Protein AF-A0A497A0A2-F1 (afdb_monomer_lite)

pLDDT: mean 90.69, std 9.03, range [51.16, 98.25]

Secondary structure (DSSP, 8-state):
---HHHHHHTT-HHHHHHHHHGGGG--HHHHHHHHHHHHHHHHHHHTTSHHHHHHTTT---SSHHHHHHHSPP--HHHHHHHHTTT-GGGSSS--SEEEE--S-GGGGTSS--EEEE-HHHHHHHHHHHHHHHHHHH-SSTT-----TT-EEE--SPPTTBHHHHHHHHHHHHS--EEES-HHHHHHS-HHHHHHHHHHHHHHH---EEEEEHHHHHHHHHHHHHHGGG----GGGGSHHHHHHHHHHHHHHHHTTS---HHHH---SEEEEESTTHHHHHHHHHHHHSSPEEEEEEETTTEEEEE--TT--S-EE-TTS--------

Radius of gyration: 21.81 Å; chains: 1; bounding box: 56×45×62 Å

Structure (mmCIF, N/CA/C/O b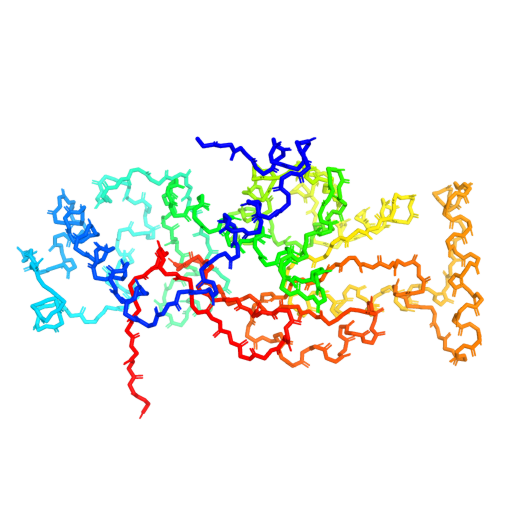ackbone):
data_AF-A0A497A0A2-F1
#
_entry.id   AF-A0A497A0A2-F1
#
loop_
_atom_site.group_PDB
_atom_site.id
_atom_site.type_symbol
_atom_site.label_atom_id
_atom_site.label_alt_id
_atom_site.label_comp_id
_atom_site.label_asym_id
_atom_site.label_entity_id
_atom_site.label_seq_id
_atom_site.pdbx_PDB_ins_code
_atom_site.Cartn_x
_atom_site.Cartn_y
_atom_site.Cartn_z
_atom_site.occupancy
_atom_site.B_iso_or_equiv
_atom_site.auth_seq_id
_atom_site.auth_comp_id
_atom_site.auth_asym_id
_atom_site.auth_atom_id
_atom_site.pdbx_PDB_model_num
ATOM 1 N N . MET A 1 1 ? -13.562 -18.467 1.531 1.00 69.56 1 MET A N 1
ATOM 2 C CA . MET A 1 1 ? -13.697 -17.720 0.255 1.00 69.56 1 MET A CA 1
ATOM 3 C C . MET A 1 1 ? -12.535 -18.097 -0.641 1.00 69.56 1 MET A C 1
ATOM 5 O O . MET A 1 1 ? -11.446 -18.255 -0.105 1.00 69.56 1 MET A O 1
ATOM 9 N N . ALA A 1 2 ? -12.750 -18.211 -1.953 1.00 86.62 2 ALA A N 1
ATOM 10 C CA . ALA A 1 2 ? -11.680 -18.539 -2.896 1.00 86.62 2 ALA A CA 1
ATOM 11 C C . ALA A 1 2 ? -10.547 -17.492 -2.865 1.00 86.62 2 ALA A C 1
ATOM 13 O O . ALA A 1 2 ? -10.805 -16.286 -2.733 1.00 86.62 2 ALA A O 1
ATOM 14 N N . THR A 1 3 ? -9.297 -17.937 -2.967 1.00 92.50 3 THR A N 1
ATOM 15 C CA . THR A 1 3 ? -8.097 -17.088 -3.052 1.00 92.50 3 THR A CA 1
ATOM 16 C C . THR A 1 3 ? -8.002 -16.400 -4.418 1.00 92.50 3 THR A C 1
ATOM 18 O O . THR A 1 3 ? -8.693 -16.774 -5.367 1.00 92.50 3 THR A O 1
ATOM 21 N N . ALA A 1 4 ? -7.155 -15.370 -4.543 1.00 93.06 4 ALA A N 1
ATOM 22 C CA . ALA A 1 4 ? -6.926 -14.719 -5.838 1.00 93.06 4 ALA A CA 1
ATOM 23 C C . ALA A 1 4 ? -6.427 -15.710 -6.904 1.00 93.06 4 ALA A C 1
ATOM 25 O O . ALA A 1 4 ? -6.873 -15.672 -8.048 1.00 93.06 4 ALA A O 1
ATOM 26 N N . VAL A 1 5 ? -5.540 -16.623 -6.502 1.00 94.62 5 VAL A N 1
ATOM 27 C CA . VAL A 1 5 ? -4.948 -17.644 -7.373 1.00 94.62 5 VAL A CA 1
ATOM 28 C C . VAL A 1 5 ? -5.984 -18.661 -7.831 1.00 94.62 5 VAL A C 1
ATOM 30 O O . VAL A 1 5 ? -6.024 -18.999 -9.008 1.00 94.62 5 VAL A O 1
ATOM 33 N N . GLU A 1 6 ? -6.853 -19.128 -6.935 1.00 96.06 6 GLU A N 1
ATOM 34 C CA . GLU A 1 6 ? -7.925 -20.065 -7.295 1.00 96.06 6 GLU A CA 1
ATOM 35 C C . GLU A 1 6 ? -8.877 -19.460 -8.327 1.00 96.06 6 GLU A C 1
ATOM 37 O O . GLU A 1 6 ? -9.171 -20.098 -9.337 1.00 96.06 6 GLU A O 1
ATOM 42 N N . LEU A 1 7 ? -9.306 -18.210 -8.113 1.00 96.38 7 LEU A N 1
ATOM 43 C CA . LEU A 1 7 ? -10.147 -17.490 -9.071 1.00 96.38 7 LEU A CA 1
ATOM 44 C C . LEU A 1 7 ? -9.440 -17.331 -10.423 1.00 96.38 7 LEU A C 1
ATOM 46 O O . LEU A 1 7 ? -10.053 -17.549 -11.467 1.00 96.38 7 LEU A O 1
ATOM 50 N N . LEU A 1 8 ? -8.146 -16.997 -10.406 1.00 95.12 8 LEU A N 1
ATOM 51 C CA . LEU A 1 8 ? -7.345 -16.830 -11.615 1.00 95.12 8 LEU A CA 1
ATOM 52 C C . LEU A 1 8 ? -7.195 -18.145 -12.399 1.00 95.12 8 LEU A C 1
ATOM 54 O O . LEU A 1 8 ? -7.455 -18.159 -13.601 1.00 95.12 8 LEU A O 1
ATOM 58 N N . ARG A 1 9 ? -6.843 -19.253 -11.731 1.00 96.19 9 ARG A N 1
ATOM 59 C CA . ARG A 1 9 ? -6.702 -20.591 -12.342 1.00 96.19 9 ARG A CA 1
ATOM 60 C C . ARG A 1 9 ? -8.007 -21.110 -12.937 1.00 96.19 9 ARG A C 1
ATOM 62 O O . ARG A 1 9 ? -7.985 -21.805 -13.944 1.00 96.19 9 ARG A O 1
ATOM 69 N N . GLN A 1 10 ? -9.138 -20.755 -12.330 1.00 96.88 10 GLN A N 1
ATOM 70 C CA . GLN A 1 10 ? -10.476 -21.099 -12.818 1.00 96.88 10 GLN A CA 1
ATOM 71 C C . GLN A 1 10 ? -10.971 -20.159 -13.934 1.00 96.88 10 GLN A C 1
ATOM 73 O O . GLN A 1 10 ? -12.098 -20.307 -14.395 1.00 96.88 10 GLN A O 1
ATOM 78 N N . GLY A 1 11 ? -10.176 -19.164 -14.347 1.00 95.25 11 GLY A N 1
ATOM 79 C CA . GLY A 1 11 ? -10.570 -18.182 -15.362 1.00 95.25 11 GLY A CA 1
ATOM 80 C C . GLY A 1 11 ? -11.623 -17.168 -14.892 1.00 95.25 11 GLY A C 1
ATOM 81 O O . GLY A 1 11 ? -12.130 -16.392 -15.699 1.00 95.25 11 GLY A O 1
ATOM 82 N N . ARG A 1 12 ? -11.938 -17.119 -13.592 1.00 97.06 12 ARG A N 1
ATOM 83 C CA . ARG A 1 12 ? -12.999 -16.290 -12.989 1.00 97.06 12 ARG A CA 1
ATOM 84 C C . ARG A 1 12 ? -12.518 -14.856 -12.739 1.00 97.06 12 ARG A C 1
ATOM 86 O O . ARG A 1 12 ? -12.536 -14.360 -11.611 1.00 97.06 12 ARG A O 1
ATOM 93 N N . ARG A 1 13 ? -12.053 -14.183 -13.799 1.00 96.44 13 ARG A N 1
ATOM 94 C CA . ARG A 1 13 ? -11.477 -12.825 -13.721 1.00 96.44 13 ARG A CA 1
ATOM 95 C C . ARG A 1 13 ? -12.490 -11.773 -13.255 1.00 96.44 13 ARG A C 1
ATOM 97 O O . ARG A 1 13 ? -12.103 -10.890 -12.497 1.00 96.44 13 ARG A O 1
ATOM 104 N N . ASP A 1 14 ? -13.767 -11.910 -13.603 1.00 96.88 14 ASP A N 1
ATOM 105 C CA . ASP A 1 14 ? -14.818 -10.983 -13.152 1.00 96.88 14 ASP A CA 1
ATOM 106 C C . ASP A 1 14 ? -15.043 -11.048 -11.637 1.00 96.88 14 ASP A C 1
ATOM 108 O O . ASP A 1 14 ? -15.221 -10.028 -10.970 1.00 96.88 14 ASP A O 1
ATOM 112 N N . GLU A 1 15 ? -14.979 -12.246 -11.056 1.00 97.31 15 GLU A N 1
ATOM 113 C CA . GLU A 1 15 ? -15.073 -12.412 -9.606 1.00 97.31 15 GLU A CA 1
ATOM 114 C C . GLU A 1 15 ? -13.823 -11.909 -8.895 1.00 97.31 15 GLU A C 1
ATOM 116 O O . GLU A 1 15 ? -13.922 -11.310 -7.822 1.00 97.31 15 GLU A O 1
ATOM 121 N N . LEU A 1 16 ? -12.653 -12.105 -9.507 1.00 96.88 16 LEU A N 1
ATOM 122 C CA . LEU A 1 16 ? -11.404 -11.538 -9.016 1.00 96.88 16 LEU A CA 1
ATOM 123 C C . LEU A 1 16 ? -11.475 -10.003 -9.012 1.00 96.88 16 LEU A C 1
ATOM 125 O O . LEU A 1 16 ? -11.176 -9.379 -7.994 1.00 96.88 16 LEU A O 1
ATOM 129 N N . TRP A 1 17 ? -11.964 -9.399 -10.097 1.00 97.69 17 TRP A N 1
ATOM 130 C CA . TRP A 1 17 ? -12.232 -7.966 -10.166 1.00 97.69 17 TRP A CA 1
ATOM 131 C C . TRP A 1 17 ? -13.202 -7.527 -9.069 1.00 97.69 17 TRP A C 1
ATOM 133 O O . TRP A 1 17 ? -12.887 -6.629 -8.293 1.00 97.69 17 TRP A O 1
ATOM 143 N N . LYS A 1 18 ? -14.366 -8.174 -8.948 1.00 97.19 18 LYS A N 1
ATOM 144 C CA . LYS A 1 18 ? -15.380 -7.810 -7.949 1.00 97.19 18 LYS A CA 1
ATOM 145 C C . LYS A 1 18 ? -14.835 -7.902 -6.522 1.00 97.19 18 LYS A C 1
ATOM 147 O O . LYS A 1 18 ? -15.121 -7.033 -5.703 1.00 97.19 18 LYS A O 1
ATOM 152 N N . LYS A 1 19 ? -14.016 -8.915 -6.228 1.00 95.81 19 LYS A N 1
ATOM 153 C CA . LYS A 1 19 ? -13.418 -9.133 -4.905 1.00 95.81 19 LYS A CA 1
ATOM 154 C C . LYS A 1 19 ? -12.444 -8.025 -4.494 1.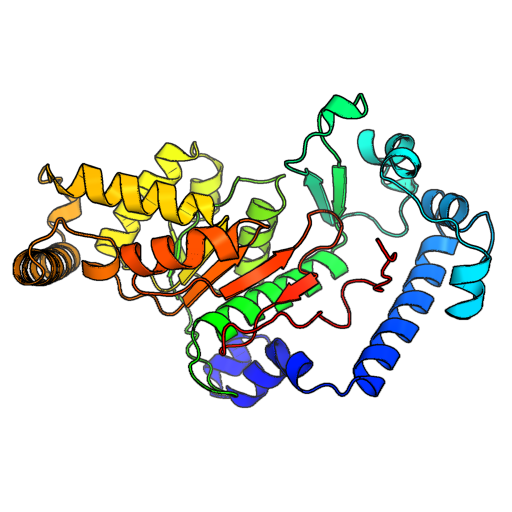00 95.81 19 LYS A C 1
ATOM 156 O O . LYS A 1 19 ? -12.443 -7.642 -3.326 1.00 95.81 19 LYS A O 1
ATOM 161 N N . TYR A 1 20 ? -11.604 -7.549 -5.414 1.00 97.06 20 TYR A N 1
ATOM 162 C CA . TYR A 1 20 ? -10.529 -6.598 -5.098 1.00 97.06 20 TYR A CA 1
ATOM 163 C C . TYR A 1 20 ? -10.868 -5.148 -5.476 1.00 97.06 20 TYR A C 1
ATOM 165 O O . TYR A 1 20 ? -10.492 -4.227 -4.759 1.00 97.06 20 TYR A O 1
ATOM 173 N N . CYS A 1 21 ? -11.612 -4.933 -6.558 1.00 97.94 21 CYS A N 1
ATOM 174 C CA . CYS A 1 21 ? -11.923 -3.619 -7.129 1.00 97.94 21 CYS A CA 1
ATOM 175 C C . CYS A 1 21 ? -13.415 -3.251 -7.050 1.00 97.94 21 CYS A C 1
ATOM 177 O O . CYS A 1 21 ? -13.781 -2.141 -7.426 1.00 97.94 21 CYS A O 1
ATOM 179 N N . GLY A 1 22 ? -14.283 -4.138 -6.547 1.00 97.06 22 GLY A N 1
ATOM 180 C CA . GLY A 1 22 ? -15.731 -3.895 -6.472 1.00 97.06 22 GLY A CA 1
ATOM 181 C C . GLY A 1 22 ? -16.142 -2.745 -5.547 1.00 97.06 22 GLY A C 1
ATOM 182 O O . GLY A 1 22 ? -17.242 -2.225 -5.687 1.00 97.06 22 GLY A O 1
ATOM 183 N N . PHE A 1 23 ? -15.261 -2.294 -4.648 1.00 96.75 23 PHE A N 1
ATOM 184 C CA . PHE A 1 23 ? -15.517 -1.109 -3.819 1.00 96.75 23 PHE A CA 1
ATOM 185 C C . PHE A 1 23 ? -15.686 0.175 -4.653 1.00 96.75 23 PHE A C 1
ATOM 187 O O . PHE A 1 23 ? -16.317 1.116 -4.185 1.00 96.75 23 PHE A O 1
ATOM 194 N N . LEU A 1 24 ? -15.156 0.207 -5.883 1.00 96.88 24 LEU A N 1
ATOM 195 C CA . LEU A 1 24 ? -15.325 1.327 -6.817 1.00 96.88 24 LEU A CA 1
ATOM 196 C C . LEU A 1 24 ? -16.769 1.481 -7.314 1.00 96.88 24 LEU A C 1
ATOM 198 O O . LEU A 1 24 ? -17.109 2.529 -7.853 1.00 96.88 24 LEU A O 1
ATOM 202 N N . ASP A 1 25 ? -17.594 0.445 -7.151 1.00 96.50 25 ASP A N 1
ATOM 203 C CA . ASP A 1 25 ? -18.983 0.417 -7.611 1.00 96.50 25 ASP A CA 1
ATOM 204 C C . ASP A 1 25 ? -19.988 0.746 -6.500 1.00 96.50 25 ASP A C 1
ATOM 206 O O . ASP A 1 25 ? -21.190 0.759 -6.755 1.00 96.50 25 ASP A O 1
ATOM 210 N N . LEU A 1 26 ? -19.512 1.004 -5.278 1.00 97.62 26 LEU A N 1
ATOM 211 C CA . LEU A 1 26 ? -20.373 1.356 -4.154 1.00 97.62 26 LEU A CA 1
ATOM 212 C C . LEU A 1 26 ? -20.995 2.734 -4.365 1.00 97.62 26 LEU A C 1
ATOM 214 O O . LEU A 1 26 ? -20.303 3.707 -4.675 1.00 97.62 26 LEU A O 1
ATOM 218 N N . SER A 1 27 ? -22.296 2.836 -4.103 1.00 97.62 27 SER A N 1
ATOM 219 C CA . SER A 1 27 ? -22.922 4.139 -3.907 1.00 97.62 27 SER A CA 1
ATOM 220 C C . SER A 1 27 ? -22.411 4.791 -2.617 1.00 97.62 27 SER A C 1
ATOM 222 O O . SER A 1 27 ? -21.889 4.126 -1.714 1.00 97.62 27 SER A O 1
ATOM 224 N N . LEU A 1 28 ? -22.601 6.106 -2.489 1.00 96.62 28 LEU A N 1
ATOM 225 C CA . LEU A 1 28 ? -22.271 6.815 -1.252 1.00 96.62 28 LEU A CA 1
ATOM 226 C C . LEU A 1 28 ? -23.026 6.231 -0.046 1.00 96.62 28 LEU A C 1
ATOM 228 O O . LEU A 1 28 ? -22.452 6.091 1.030 1.00 96.62 28 LEU A O 1
ATOM 232 N N . GLU A 1 29 ? -24.292 5.851 -0.219 1.00 98.12 29 GLU A N 1
ATOM 233 C CA . GLU A 1 29 ? -25.095 5.249 0.847 1.00 98.12 29 GLU A CA 1
ATOM 234 C C . GLU A 1 29 ? -24.519 3.899 1.296 1.00 98.12 29 GLU A C 1
ATOM 236 O O . GLU A 1 29 ? -24.352 3.652 2.493 1.00 98.12 29 GLU A O 1
ATOM 241 N N . GLU A 1 30 ? -24.144 3.039 0.344 1.00 98.25 30 GLU A N 1
ATOM 242 C CA . GLU A 1 30 ? -23.528 1.747 0.645 1.00 98.25 30 GLU A CA 1
ATOM 243 C C . GLU A 1 30 ? -22.176 1.916 1.340 1.00 98.25 30 GLU A C 1
ATOM 245 O O . GLU A 1 30 ? -21.899 1.216 2.318 1.00 98.25 30 GLU A O 1
ATOM 250 N N . PHE A 1 31 ? -21.366 2.872 0.879 1.00 97.81 31 PHE A N 1
ATOM 251 C CA . PHE A 1 31 ? -20.098 3.236 1.502 1.00 97.81 31 PHE A CA 1
ATOM 252 C C . PHE A 1 31 ? -20.305 3.688 2.953 1.00 97.81 31 PHE A C 1
ATOM 254 O O . PHE A 1 31 ? -19.680 3.154 3.873 1.00 97.81 31 PHE A O 1
ATOM 261 N N . MET A 1 32 ? -21.237 4.618 3.183 1.00 97.31 32 MET A N 1
ATOM 262 C CA . MET A 1 32 ? -21.529 5.138 4.519 1.00 97.31 32 MET A CA 1
ATOM 263 C C . MET A 1 32 ? -22.103 4.068 5.446 1.00 97.31 32 MET A C 1
ATOM 265 O O . MET A 1 32 ? -21.796 4.063 6.637 1.00 97.31 32 MET A O 1
ATOM 269 N N . ARG A 1 33 ? -22.878 3.111 4.927 1.00 98.12 33 ARG A N 1
ATOM 270 C CA . ARG A 1 33 ? -23.340 1.959 5.712 1.00 98.12 33 ARG A CA 1
ATOM 271 C C . ARG A 1 33 ? -22.171 1.105 6.213 1.00 98.12 33 ARG A C 1
ATOM 273 O O . ARG A 1 33 ? -22.192 0.672 7.364 1.00 98.12 33 ARG A O 1
ATOM 280 N N . ILE A 1 34 ? -21.148 0.881 5.382 1.00 97.88 34 ILE A N 1
ATOM 281 C CA . ILE A 1 34 ? -19.942 0.142 5.790 1.00 97.88 34 ILE A CA 1
ATOM 282 C C . ILE A 1 34 ? -19.169 0.931 6.855 1.00 97.88 34 ILE A C 1
ATOM 284 O O . ILE A 1 34 ? -18.805 0.350 7.875 1.00 97.88 34 ILE A O 1
ATOM 288 N N . GLN A 1 35 ? -18.986 2.239 6.658 1.00 97.25 35 GLN A N 1
ATOM 289 C CA . GLN A 1 35 ? -18.303 3.126 7.608 1.00 97.25 35 GLN A CA 1
ATOM 290 C C . GLN A 1 35 ? -18.973 3.144 8.986 1.00 97.25 35 GLN A C 1
ATOM 292 O O . GLN A 1 35 ? -18.305 2.942 9.998 1.00 97.25 35 GLN A O 1
ATOM 297 N N . LYS A 1 36 ? -20.300 3.326 9.032 1.00 97.81 36 LYS A N 1
ATOM 298 C CA . LYS A 1 36 ? -21.074 3.345 10.284 1.00 97.81 36 LYS A CA 1
ATOM 299 C C . LYS A 1 36 ? -20.937 2.032 11.048 1.00 97.81 36 LYS A C 1
ATOM 301 O O . LYS A 1 36 ? -20.638 2.037 12.237 1.00 97.81 36 LYS A O 1
ATOM 306 N N . ARG A 1 37 ? -21.100 0.901 10.352 1.00 97.81 37 ARG A N 1
ATOM 307 C CA . ARG A 1 37 ? -20.916 -0.425 10.954 1.00 97.81 37 ARG A CA 1
ATOM 308 C C . ARG A 1 37 ? -19.490 -0.597 11.487 1.00 97.81 37 ARG A C 1
ATOM 310 O O . ARG A 1 37 ? -19.324 -1.039 12.618 1.00 97.81 37 ARG A O 1
ATOM 317 N N . LEU A 1 38 ? -18.481 -0.226 10.692 1.00 96.88 38 LEU A N 1
ATOM 318 C CA . LEU A 1 38 ? -17.074 -0.330 11.077 1.00 96.88 38 LEU A CA 1
ATOM 319 C C . LEU A 1 38 ? -16.788 0.450 12.365 1.00 96.88 38 LEU A C 1
ATOM 321 O O . LEU A 1 38 ? -16.156 -0.103 13.262 1.00 96.88 38 LEU A O 1
ATOM 325 N N . LEU A 1 39 ? -17.262 1.696 12.474 1.00 97.75 39 LEU A N 1
ATOM 326 C CA . LEU A 1 39 ? -17.061 2.517 13.669 1.00 97.75 39 LEU A CA 1
ATOM 327 C C . LEU A 1 39 ? -17.615 1.830 14.922 1.00 97.75 39 LEU A C 1
ATOM 329 O O . LEU A 1 39 ? -16.892 1.677 15.903 1.00 97.75 39 LEU A O 1
ATOM 333 N N . LEU A 1 40 ? -18.869 1.372 14.877 1.00 97.94 40 LEU A N 1
ATOM 334 C CA . LEU A 1 40 ? -19.517 0.733 16.026 1.00 97.94 40 LEU A CA 1
ATOM 335 C C . LEU A 1 40 ? -18.814 -0.573 16.434 1.00 97.94 40 LEU A C 1
ATOM 337 O O . LEU A 1 40 ? -18.633 -0.835 17.624 1.00 97.94 40 LEU A O 1
ATOM 341 N N . GLU A 1 41 ? -18.345 -1.362 15.461 1.00 96.31 41 GLU A N 1
ATOM 342 C CA . GLU A 1 41 ? -17.505 -2.538 15.722 1.00 96.31 41 GLU A CA 1
ATOM 343 C C . GLU A 1 41 ? -16.186 -2.151 16.418 1.00 96.31 41 GLU A C 1
ATOM 345 O O . GLU A 1 41 ? -15.775 -2.814 17.374 1.00 96.31 41 GLU A O 1
ATOM 350 N N . GLN A 1 42 ? -15.525 -1.070 15.982 1.00 95.75 42 GLN A N 1
ATOM 351 C CA . GLN A 1 42 ? -14.274 -0.613 16.599 1.00 95.75 42 GLN A CA 1
ATOM 352 C C . GLN A 1 42 ? -14.485 -0.058 18.011 1.00 95.75 42 GLN A C 1
ATOM 354 O O . GLN A 1 42 ? -13.695 -0.377 18.898 1.00 95.75 42 GLN A O 1
ATOM 359 N N . ILE A 1 43 ? -15.559 0.700 18.256 1.00 97.25 43 ILE A N 1
ATOM 360 C CA . ILE A 1 43 ? -15.912 1.185 19.601 1.00 97.25 43 ILE A CA 1
ATOM 361 C C . ILE A 1 43 ? -16.099 0.003 20.555 1.00 97.25 43 ILE A C 1
ATOM 363 O O . ILE A 1 43 ? -15.551 0.008 21.656 1.00 97.25 43 ILE A O 1
ATOM 367 N N . GLN A 1 44 ? -16.806 -1.044 20.120 1.00 95.94 44 GLN A N 1
ATOM 368 C CA . GLN A 1 44 ? -17.013 -2.247 20.926 1.00 95.94 44 GLN A CA 1
ATOM 369 C C . GLN A 1 44 ? -15.700 -2.969 21.267 1.00 95.94 44 GLN A C 1
ATOM 371 O O . GLN A 1 44 ? -15.553 -3.479 22.380 1.00 95.94 44 GLN A O 1
ATOM 376 N N . LEU A 1 45 ? -14.744 -3.044 20.339 1.00 95.12 45 LEU A N 1
ATOM 377 C CA . LEU A 1 45 ? -13.436 -3.643 20.618 1.00 95.12 45 LEU A CA 1
ATOM 378 C C . LEU A 1 45 ? -12.613 -2.769 21.572 1.00 95.12 45 LEU A C 1
ATOM 380 O O . LEU A 1 45 ? -12.026 -3.275 22.531 1.00 95.12 45 LEU A O 1
ATOM 384 N N . LEU A 1 46 ? -12.592 -1.457 21.335 1.00 95.81 46 LEU A N 1
ATOM 385 C CA . LEU A 1 46 ? -11.817 -0.497 22.119 1.00 95.81 46 LEU A CA 1
ATOM 386 C C . LEU A 1 46 ? -12.346 -0.342 23.549 1.00 95.81 46 LEU A C 1
ATOM 388 O O . LEU A 1 46 ? -11.546 -0.267 24.480 1.00 95.81 46 LEU A O 1
ATOM 392 N N . SER A 1 47 ? -13.663 -0.389 23.771 1.00 95.94 47 SER A N 1
ATOM 393 C CA . SER A 1 47 ? -14.243 -0.293 25.121 1.00 95.94 47 SER A CA 1
ATOM 394 C C . SER A 1 47 ? -13.746 -1.393 26.073 1.00 95.94 47 SER A C 1
ATOM 396 O O . SER A 1 47 ? -13.795 -1.250 27.297 1.00 95.94 47 SER A O 1
ATOM 398 N N . ASN A 1 48 ? -13.231 -2.494 25.523 1.00 95.44 48 ASN A N 1
ATOM 399 C CA . ASN A 1 48 ? -12.804 -3.660 26.286 1.00 95.44 48 ASN A CA 1
ATOM 400 C C . ASN A 1 48 ? -11.318 -3.627 26.693 1.00 95.44 48 ASN A C 1
ATOM 402 O O . ASN A 1 48 ? -10.904 -4.464 27.494 1.00 95.44 48 ASN A O 1
ATOM 406 N N . CYS A 1 49 ? -10.520 -2.650 26.246 1.00 96.81 49 CYS A N 1
ATOM 407 C CA . CYS A 1 49 ? -9.094 -2.551 26.584 1.00 96.81 49 CYS A CA 1
ATOM 408 C C . CYS A 1 49 ? -8.729 -1.247 27.320 1.00 96.81 49 CYS A C 1
ATOM 410 O O . CYS A 1 49 ? -9.477 -0.273 27.305 1.00 96.81 49 CYS A O 1
ATOM 412 N N . GLU A 1 50 ? -7.579 -1.233 28.008 1.00 97.44 50 GLU A N 1
ATOM 413 C CA . GLU A 1 50 ? -7.114 -0.071 28.793 1.00 97.44 50 GLU A CA 1
ATOM 414 C C . GLU A 1 50 ? -6.918 1.167 27.908 1.00 97.44 50 GLU A C 1
ATOM 416 O O . GLU A 1 50 ? -7.413 2.242 28.247 1.00 97.44 50 GLU A O 1
ATOM 421 N N . LEU A 1 51 ? -6.254 1.012 26.756 1.00 96.75 51 LEU A N 1
ATOM 422 C CA . LEU A 1 51 ? -6.025 2.124 25.835 1.00 96.75 51 LEU A CA 1
ATOM 423 C C . LEU A 1 51 ? -7.348 2.663 25.286 1.00 96.75 51 LEU A C 1
ATOM 425 O O . LEU A 1 51 ? -7.578 3.866 25.313 1.00 96.75 51 LEU A O 1
ATOM 429 N N . GLY A 1 52 ? -8.235 1.781 24.826 1.00 96.19 52 GLY A N 1
ATOM 430 C CA . GLY A 1 52 ? -9.506 2.192 24.241 1.00 96.19 52 GLY A CA 1
ATOM 431 C C . GLY A 1 52 ? -10.437 2.862 25.251 1.00 96.19 52 GLY A C 1
ATOM 432 O O . GLY A 1 52 ? -11.009 3.895 24.925 1.00 96.19 52 GLY A O 1
ATOM 433 N N . ARG A 1 53 ? -10.509 2.389 26.505 1.00 96.44 53 ARG A N 1
ATOM 434 C CA . ARG A 1 53 ? -11.256 3.092 27.568 1.00 96.44 53 ARG A CA 1
ATOM 435 C C . ARG A 1 53 ? -10.718 4.491 27.846 1.00 96.44 53 ARG A C 1
ATOM 437 O O . ARG A 1 53 ? -11.511 5.389 28.104 1.00 96.44 53 ARG A O 1
ATOM 444 N N . LYS A 1 54 ? -9.397 4.690 27.786 1.00 96.00 54 LYS A N 1
ATOM 445 C CA . LYS A 1 54 ? -8.802 6.025 27.925 1.00 96.00 54 LYS A CA 1
ATOM 446 C C . LYS A 1 54 ? -9.211 6.940 26.766 1.00 96.00 54 LYS A C 1
ATOM 448 O O . LYS A 1 54 ? -9.601 8.073 27.014 1.00 96.00 54 LYS A O 1
ATOM 453 N N . LEU A 1 55 ? -9.144 6.442 25.530 1.00 94.38 55 LEU A N 1
ATOM 454 C CA . LEU A 1 55 ? -9.478 7.213 24.324 1.00 94.38 55 LEU A CA 1
ATOM 455 C C . LEU A 1 55 ? -10.973 7.544 24.236 1.00 94.38 55 LEU A C 1
ATOM 457 O O . LEU A 1 55 ? -11.334 8.651 23.866 1.00 94.38 55 LEU A O 1
ATOM 461 N N . LEU A 1 56 ? -11.837 6.605 24.626 1.00 95.81 56 LEU A N 1
ATOM 462 C CA . LEU A 1 56 ? -13.289 6.794 24.676 1.00 95.81 56 LEU A CA 1
ATOM 463 C C . LEU A 1 56 ? -13.752 7.541 25.939 1.00 95.81 56 LEU A C 1
ATOM 465 O O . LEU A 1 56 ? -14.949 7.639 26.183 1.00 95.81 56 LEU A O 1
ATOM 469 N N . VAL A 1 57 ? -12.828 8.025 26.780 1.00 94.00 57 VAL A N 1
ATOM 470 C CA . VAL A 1 57 ? -13.128 8.746 28.033 1.00 94.00 57 VAL A CA 1
ATOM 471 C C . VAL A 1 57 ? -14.078 7.953 28.950 1.00 94.00 57 VAL A C 1
ATOM 473 O O . VAL A 1 57 ? -14.972 8.490 29.597 1.00 94.00 57 VAL A O 1
ATOM 476 N N . GLY A 1 58 ? -13.916 6.629 28.977 1.00 91.50 58 GLY A N 1
ATOM 477 C CA . GLY A 1 58 ? -14.775 5.706 29.723 1.00 91.50 58 GLY A CA 1
ATOM 478 C C . GLY A 1 58 ? -16.183 5.511 29.146 1.00 91.50 58 GLY A C 1
ATOM 479 O O . GLY A 1 58 ? -16.944 4.722 29.704 1.00 91.50 58 GLY A O 1
ATOM 480 N N . GLN A 1 59 ? -16.528 6.176 28.043 1.00 93.00 59 GLN A N 1
ATOM 481 C CA . GLN A 1 59 ? -17.818 6.046 27.372 1.00 93.00 59 GLN A CA 1
ATOM 482 C C . GLN A 1 59 ? -17.813 4.904 26.349 1.00 93.00 59 GLN A C 1
ATOM 484 O O . GLN A 1 59 ? -16.770 4.360 25.975 1.00 93.00 59 GLN A O 1
ATOM 489 N N . LYS A 1 60 ? -19.005 4.521 25.889 1.00 96.31 60 LYS A N 1
ATOM 490 C CA . LYS A 1 60 ? -19.182 3.529 24.825 1.00 96.31 60 LYS A CA 1
ATOM 491 C C . LYS A 1 60 ? -20.276 3.996 23.862 1.00 96.31 60 LYS A C 1
ATOM 493 O O . LYS A 1 60 ? -21.401 3.505 23.961 1.00 96.31 60 LYS A O 1
ATOM 498 N N . PRO A 1 61 ? -19.944 4.927 22.950 1.00 97.06 61 PRO A N 1
ATOM 499 C CA . PRO A 1 61 ? -20.926 5.492 22.042 1.00 97.06 61 PRO A CA 1
ATOM 500 C C . PRO A 1 61 ? -21.612 4.429 21.181 1.00 97.06 61 PRO A C 1
ATOM 502 O O . PRO A 1 61 ? -20.997 3.448 20.755 1.00 97.06 61 PRO A O 1
ATOM 505 N N . THR A 1 62 ? -22.897 4.632 20.917 1.00 96.69 62 THR A N 1
ATOM 506 C CA . THR A 1 62 ? -23.771 3.699 20.188 1.00 96.69 62 THR A CA 1
ATOM 507 C C . THR A 1 62 ? -24.181 4.211 18.807 1.00 96.69 62 THR A C 1
ATOM 509 O O . THR A 1 62 ? -24.797 3.481 18.029 1.00 96.69 62 THR A O 1
ATOM 512 N N . SER A 1 63 ? -23.794 5.443 18.474 1.00 97.38 63 SER A N 1
ATOM 513 C CA . SER A 1 63 ? -24.021 6.090 17.181 1.00 97.38 63 SER A CA 1
ATOM 514 C C . SER A 1 63 ? -22.794 6.893 16.736 1.00 97.38 63 SER A C 1
ATOM 516 O O . SER A 1 63 ? -21.864 7.117 17.513 1.00 97.38 63 SER A O 1
ATOM 518 N N . VAL A 1 64 ? -22.781 7.321 15.468 1.00 97.19 64 VAL A N 1
ATOM 519 C CA . VAL A 1 64 ? -21.726 8.211 14.949 1.00 97.19 64 VAL A CA 1
ATOM 520 C C . VAL A 1 64 ? -21.815 9.581 15.617 1.00 97.19 64 VAL A C 1
ATOM 522 O O . VAL A 1 64 ? -20.799 10.198 15.912 1.00 97.19 64 VAL A O 1
ATOM 525 N N . GLU A 1 65 ? -23.033 10.055 15.841 1.00 97.50 65 GLU A N 1
ATOM 526 C CA . GLU A 1 65 ? -23.338 11.354 16.423 1.00 97.50 65 GLU A CA 1
ATOM 527 C C . GLU A 1 65 ? -22.843 11.416 17.873 1.00 97.50 65 GLU A C 1
ATOM 529 O O . GLU A 1 65 ? -22.052 12.290 18.214 1.00 97.50 65 GLU A O 1
ATOM 534 N N . GLU A 1 66 ? -23.177 10.410 18.682 1.00 97.50 66 GLU A N 1
ATOM 535 C CA . GLU A 1 66 ? -22.681 10.292 20.057 1.00 97.50 66 GLU A CA 1
ATOM 536 C C . GLU A 1 66 ? -21.154 10.153 20.096 1.00 97.50 66 GLU A C 1
ATOM 538 O O . GLU A 1 66 ? -20.506 10.761 20.943 1.00 97.50 66 GLU A O 1
ATOM 543 N N . PHE A 1 67 ? -20.552 9.397 19.168 1.00 97.31 67 PHE A N 1
ATOM 544 C CA . PHE A 1 67 ? -19.093 9.301 19.068 1.00 97.31 67 PHE A CA 1
ATOM 545 C C . PHE A 1 67 ? -18.458 10.681 18.848 1.00 97.31 67 PHE A C 1
ATOM 547 O O . PHE A 1 67 ? -17.519 11.035 19.555 1.00 97.31 67 PHE A O 1
ATOM 554 N N . ARG A 1 68 ? -19.007 11.482 17.930 1.00 95.94 68 ARG A N 1
ATOM 555 C CA . ARG A 1 68 ? -18.527 12.842 17.635 1.00 95.94 68 ARG A CA 1
ATOM 556 C C . ARG A 1 68 ? -18.702 13.821 18.791 1.00 95.94 68 ARG A C 1
ATOM 558 O O . ARG A 1 68 ? -17.867 14.701 18.963 1.00 95.94 68 ARG A O 1
ATOM 565 N N . GLU A 1 69 ? -19.783 13.698 19.553 1.00 96.19 69 GLU A N 1
ATOM 566 C CA . GLU A 1 69 ? -20.069 14.589 20.684 1.00 96.19 69 GLU A CA 1
ATOM 567 C C . GLU A 1 69 ? -19.198 14.287 21.911 1.00 96.19 69 GLU A C 1
ATOM 569 O O . GLU A 1 69 ? -18.926 15.181 22.713 1.00 96.19 69 GLU A O 1
ATOM 574 N N . THR A 1 70 ? -18.766 13.033 22.072 1.00 95.56 70 THR A N 1
ATOM 575 C CA . THR A 1 70 ? -18.161 12.542 23.321 1.00 95.56 70 THR A CA 1
ATOM 576 C C . THR A 1 70 ? -16.675 12.210 23.220 1.00 95.56 70 THR A C 1
ATOM 578 O O . THR A 1 70 ? -15.962 12.324 24.221 1.00 95.56 70 THR A O 1
ATOM 581 N N . VAL A 1 71 ? -16.190 11.784 22.050 1.00 96.25 71 VAL A N 1
ATOM 582 C CA . VAL A 1 71 ? -14.812 11.312 21.879 1.00 96.25 71 VAL A CA 1
ATOM 583 C C . VAL A 1 71 ? -13.938 12.455 21.362 1.00 96.25 71 VAL A C 1
ATOM 585 O O . VAL A 1 71 ? -14.176 12.956 20.262 1.00 96.25 71 VAL A O 1
ATOM 588 N N . PRO A 1 72 ? -12.914 12.888 22.121 1.00 95.44 72 PRO A N 1
ATOM 589 C CA . PRO A 1 72 ? -12.059 13.985 21.700 1.00 95.44 72 PRO A CA 1
ATOM 590 C C . PRO A 1 72 ? -11.180 13.577 20.516 1.00 95.44 72 PRO A C 1
ATOM 592 O O . PRO A 1 72 ? -10.754 12.427 20.392 1.00 95.44 72 PRO A O 1
ATOM 595 N N . LEU A 1 73 ? -10.837 14.556 19.678 1.00 94.94 73 LEU A N 1
ATOM 596 C CA . LEU A 1 73 ? -9.776 14.390 18.692 1.00 94.94 73 LEU A CA 1
ATOM 597 C C . LEU A 1 73 ? -8.440 14.187 19.410 1.00 94.94 73 LEU A C 1
ATOM 599 O O . LEU A 1 73 ? -8.096 14.925 20.332 1.00 94.94 73 LEU A O 1
ATOM 603 N N . THR A 1 74 ? -7.677 13.200 18.956 1.00 94.81 74 THR A N 1
ATOM 604 C CA . THR A 1 74 ? -6.401 12.812 19.565 1.00 94.81 74 THR A CA 1
ATOM 605 C C . THR A 1 74 ? -5.239 13.000 18.606 1.00 94.81 74 THR A C 1
ATOM 607 O O . THR A 1 74 ? -5.389 12.906 17.386 1.00 94.81 74 THR A O 1
ATOM 610 N N . THR A 1 75 ? -4.044 13.158 19.159 1.00 93.12 75 THR A N 1
ATOM 611 C CA . THR A 1 75 ? -2.780 13.112 18.418 1.00 93.12 75 THR A CA 1
ATOM 612 C C . THR A 1 75 ? -1.954 11.911 18.868 1.00 93.12 75 THR A C 1
ATOM 614 O O . THR A 1 75 ? -2.322 11.195 19.793 1.00 93.12 75 THR A O 1
ATOM 617 N N . TYR A 1 76 ? -0.798 11.664 18.240 1.00 92.69 76 TYR A N 1
ATOM 618 C CA . TYR A 1 76 ? 0.055 10.536 18.637 1.00 92.69 76 TYR A CA 1
ATOM 619 C C . TYR A 1 76 ? 0.512 10.609 20.112 1.00 92.69 76 TYR A C 1
ATOM 621 O O . TYR A 1 76 ? 0.793 9.572 20.715 1.00 92.69 76 TYR A O 1
ATOM 629 N N . GLU A 1 77 ? 0.560 11.802 20.710 1.00 91.94 77 GLU A N 1
ATOM 630 C CA . GLU A 1 77 ? 0.958 12.004 22.110 1.00 91.94 77 GLU A CA 1
ATOM 631 C C . GLU A 1 77 ? 0.044 11.268 23.097 1.00 91.94 77 GLU A C 1
ATOM 633 O O . GLU A 1 77 ? 0.534 10.681 24.063 1.00 91.94 77 GLU A O 1
ATOM 638 N N . ASP A 1 78 ? -1.254 11.175 22.797 1.00 94.44 78 ASP A N 1
ATOM 639 C CA . ASP A 1 78 ? -2.238 10.474 23.631 1.00 94.44 78 ASP A CA 1
ATOM 640 C C . ASP A 1 78 ? -1.944 8.967 23.745 1.00 94.44 78 ASP A C 1
ATOM 642 O O . ASP A 1 78 ? -2.218 8.322 24.767 1.00 94.44 78 ASP A O 1
ATOM 646 N N . TYR A 1 79 ? -1.316 8.412 22.705 1.00 94.94 79 TYR A N 1
ATOM 647 C CA . TYR A 1 79 ? -0.958 7.001 22.584 1.00 94.94 79 TYR A CA 1
ATOM 648 C C . TYR A 1 79 ? 0.492 6.714 22.996 1.00 94.94 79 TYR A C 1
ATOM 650 O O . TYR A 1 79 ? 0.823 5.582 23.371 1.00 94.94 79 TYR A O 1
ATOM 658 N N . ALA A 1 80 ? 1.373 7.717 22.925 1.00 93.50 80 ALA A N 1
ATOM 659 C CA . ALA A 1 80 ? 2.816 7.576 23.093 1.00 93.50 80 ALA A CA 1
ATOM 660 C C . ALA A 1 80 ? 3.241 6.832 24.379 1.00 93.50 80 ALA A C 1
ATOM 662 O O . ALA A 1 80 ? 4.098 5.945 24.271 1.00 93.50 80 ALA A O 1
ATOM 663 N N . PRO A 1 81 ? 2.631 7.062 25.566 1.00 93.88 81 PRO A N 1
ATOM 664 C CA . PRO A 1 81 ? 2.985 6.338 26.793 1.00 93.88 81 PRO A CA 1
ATOM 665 C C . PRO A 1 81 ? 2.835 4.812 26.697 1.00 93.88 81 PRO A C 1
ATOM 667 O O . PRO A 1 81 ? 3.509 4.076 27.425 1.00 93.88 81 PRO A O 1
ATOM 670 N N . PHE A 1 82 ? 1.962 4.334 25.806 1.00 95.81 82 PHE A N 1
ATOM 671 C CA . PHE A 1 82 ? 1.680 2.918 25.588 1.00 95.81 82 PHE A CA 1
ATOM 672 C C . PHE A 1 82 ? 2.451 2.369 24.388 1.00 95.81 82 PHE A C 1
ATOM 674 O O . PHE A 1 82 ? 3.150 1.359 24.507 1.00 95.81 82 PHE A O 1
ATOM 681 N N . LEU A 1 83 ? 2.347 3.046 23.239 1.00 95.75 83 LEU A N 1
ATOM 682 C CA . LEU A 1 83 ? 2.851 2.537 21.963 1.00 95.75 83 LEU A CA 1
ATOM 683 C C . LEU A 1 83 ? 4.372 2.629 21.851 1.00 95.75 83 LEU A C 1
ATOM 685 O O . LEU A 1 83 ? 4.992 1.712 21.315 1.00 95.75 83 LEU A O 1
ATOM 689 N N . LEU A 1 84 ? 5.007 3.663 22.422 1.00 93.75 84 LEU A N 1
ATOM 690 C CA . LEU A 1 84 ? 6.473 3.761 22.414 1.00 93.75 84 LEU A CA 1
ATOM 691 C C . LEU A 1 84 ? 7.134 2.608 23.180 1.00 93.75 84 LEU A C 1
ATOM 693 O O . LEU A 1 84 ? 8.220 2.164 22.812 1.00 93.75 84 LEU A O 1
ATOM 697 N N . LYS A 1 85 ? 6.446 2.096 24.207 1.00 94.69 85 LYS A N 1
ATOM 698 C CA . LYS A 1 85 ? 6.855 0.938 25.014 1.00 94.69 85 LYS A CA 1
ATOM 699 C C . LYS A 1 85 ? 6.317 -0.391 24.478 1.00 94.69 85 LYS A C 1
ATOM 701 O O . LYS A 1 85 ? 6.542 -1.419 25.106 1.00 94.69 85 LYS A O 1
ATOM 706 N N . LYS A 1 86 ? 5.586 -0.373 23.357 1.00 96.44 86 LYS A N 1
ATOM 707 C CA . LYS A 1 86 ? 4.933 -1.541 22.753 1.00 96.44 86 LYS A CA 1
ATOM 708 C C . LYS A 1 86 ? 4.090 -2.360 23.744 1.00 96.44 86 LYS A C 1
ATOM 710 O O . LYS A 1 86 ? 4.139 -3.586 23.741 1.00 96.44 86 LYS A O 1
ATOM 715 N N . ARG A 1 87 ? 3.326 -1.696 24.623 1.00 97.31 87 ARG A N 1
ATOM 716 C CA . ARG A 1 87 ? 2.475 -2.379 25.619 1.00 97.31 87 ARG A CA 1
ATOM 717 C C . ARG A 1 87 ? 1.320 -3.114 24.930 1.00 97.31 87 ARG A C 1
ATOM 719 O O . ARG A 1 87 ? 0.303 -2.509 24.621 1.00 97.31 87 ARG A O 1
ATOM 726 N N . GLU A 1 88 ? 1.459 -4.416 24.697 1.00 97.38 88 GLU A N 1
ATOM 727 C CA . GLU A 1 88 ? 0.430 -5.213 24.003 1.00 97.38 88 GLU A CA 1
ATOM 728 C C . GLU A 1 88 ? -0.805 -5.493 24.866 1.00 97.38 88 GLU A C 1
ATOM 730 O O . GLU A 1 88 ? -1.914 -5.573 24.349 1.00 97.38 88 GLU A O 1
ATOM 735 N N . ASN A 1 89 ? -0.639 -5.580 26.188 1.00 97.00 89 ASN A N 1
ATOM 736 C CA . ASN A 1 89 ? -1.721 -5.901 27.122 1.00 97.00 89 ASN A CA 1
ATOM 737 C C . ASN A 1 89 ? -2.792 -4.803 27.249 1.00 97.00 89 ASN A C 1
ATOM 739 O O . ASN A 1 89 ? -3.843 -5.049 27.833 1.00 97.00 89 ASN A O 1
ATOM 743 N N . VAL A 1 90 ? -2.531 -3.600 26.726 1.00 96.88 90 VAL A N 1
ATOM 744 C CA . VAL A 1 90 ? -3.494 -2.488 26.740 1.00 96.88 90 VAL A CA 1
ATOM 745 C C . VAL A 1 90 ? -4.306 -2.368 25.455 1.00 96.88 90 VAL A C 1
ATOM 747 O O . VAL A 1 90 ? -5.183 -1.510 25.376 1.00 96.88 90 VAL A O 1
ATOM 750 N N . LEU A 1 91 ? -3.990 -3.178 24.443 1.00 97.44 91 LEU A N 1
ATOM 751 C CA . LEU A 1 91 ? -4.577 -3.114 23.107 1.00 97.44 91 LEU A CA 1
ATOM 752 C C . LEU A 1 91 ? -5.834 -3.994 23.015 1.00 97.44 91 LEU A C 1
ATOM 754 O O . LEU A 1 91 ? -5.973 -4.946 23.781 1.00 97.44 91 LEU A O 1
ATOM 758 N N . PRO A 1 92 ? -6.758 -3.710 22.076 1.00 95.62 92 PRO A N 1
ATOM 759 C CA . PRO A 1 92 ? -7.974 -4.514 21.903 1.00 95.62 92 PRO A CA 1
ATOM 760 C C . PRO A 1 92 ? -7.690 -5.938 21.402 1.00 95.62 92 PRO A C 1
ATOM 762 O O . PRO A 1 92 ? -8.497 -6.841 21.590 1.00 95.62 92 PRO A O 1
ATOM 765 N N . THR A 1 93 ? -6.549 -6.142 20.748 1.00 95.12 93 THR A N 1
ATOM 766 C CA . THR A 1 93 ? -6.071 -7.446 20.296 1.00 95.12 93 THR A CA 1
ATOM 767 C C . THR A 1 93 ? -4.549 -7.448 20.266 1.00 95.12 93 THR A C 1
ATOM 769 O O . THR A 1 93 ? -3.920 -6.387 20.181 1.00 95.12 93 THR A O 1
ATOM 772 N N . LYS A 1 94 ? -3.952 -8.639 20.314 1.00 96.31 94 LYS A N 1
ATOM 773 C CA . LYS A 1 94 ? -2.511 -8.798 20.143 1.00 96.31 94 LYS A CA 1
ATOM 774 C C . LYS A 1 94 ? -2.112 -8.361 18.721 1.00 96.31 94 LYS A C 1
ATOM 776 O O . LYS A 1 94 ? -2.693 -8.868 17.758 1.00 96.31 94 LYS A O 1
ATOM 781 N N . PRO A 1 95 ? -1.136 -7.451 18.557 1.00 97.00 95 PRO A N 1
ATOM 782 C CA . PRO A 1 95 ? -0.642 -7.073 17.238 1.00 97.00 95 PRO A CA 1
ATOM 783 C C . PRO A 1 95 ? -0.016 -8.265 16.508 1.00 97.00 95 PRO A C 1
ATOM 785 O O . PRO A 1 95 ? 0.674 -9.083 17.114 1.00 97.00 95 PRO A O 1
ATOM 788 N N . LEU A 1 96 ? -0.205 -8.326 15.190 1.00 96.38 96 LEU A N 1
ATOM 789 C CA . LEU A 1 96 ? 0.559 -9.214 14.314 1.00 96.38 96 LEU A CA 1
ATOM 790 C C . LEU A 1 96 ? 2.034 -8.785 14.287 1.00 96.38 96 LEU A C 1
ATOM 792 O O . LEU A 1 96 ? 2.930 -9.623 14.339 1.00 96.38 96 LEU A O 1
ATOM 796 N N . HIS A 1 97 ? 2.276 -7.476 14.194 1.00 95.62 97 HIS A N 1
ATOM 797 C CA . HIS A 1 97 ? 3.602 -6.864 14.257 1.00 95.62 97 HIS A CA 1
ATOM 798 C C . HIS A 1 97 ? 3.504 -5.385 14.661 1.00 95.62 97 HIS A C 1
ATOM 800 O O . HIS A 1 97 ? 2.422 -4.802 14.752 1.00 95.62 97 HIS A O 1
ATOM 806 N N . TRP A 1 98 ? 4.666 -4.771 14.886 1.00 96.25 98 TRP A N 1
ATOM 807 C CA . TRP A 1 98 ? 4.805 -3.346 15.167 1.00 96.25 98 TRP A CA 1
ATOM 808 C C . TRP A 1 98 ? 5.489 -2.655 13.995 1.00 96.25 98 TRP A C 1
ATOM 810 O O . TRP A 1 98 ? 6.672 -2.896 13.751 1.00 96.25 98 TRP A O 1
ATOM 820 N N . ALA A 1 99 ? 4.767 -1.771 13.313 1.00 94.50 99 ALA A N 1
ATOM 821 C CA . ALA A 1 99 ? 5.298 -0.988 12.209 1.00 94.50 99 ALA A CA 1
ATOM 822 C C . ALA A 1 99 ? 5.847 0.357 12.700 1.00 94.50 99 ALA A C 1
ATOM 824 O O . ALA A 1 99 ? 5.356 0.939 13.671 1.00 94.50 99 ALA A O 1
ATOM 825 N N . ARG A 1 100 ? 6.879 0.862 12.026 1.00 89.62 100 ARG A N 1
ATOM 826 C CA . ARG A 1 100 ? 7.523 2.139 12.344 1.00 89.62 100 ARG A CA 1
ATOM 827 C C . ARG A 1 100 ? 7.281 3.174 11.247 1.00 89.62 100 ARG A C 1
ATOM 829 O O . ARG A 1 100 ? 7.471 2.876 10.067 1.00 89.62 100 ARG A O 1
ATOM 836 N N . THR A 1 101 ? 6.959 4.407 11.643 1.00 83.94 101 THR A N 1
ATOM 837 C CA . THR A 1 101 ? 6.828 5.540 10.711 1.00 83.94 101 THR A CA 1
ATOM 838 C C . THR A 1 101 ? 8.183 6.105 10.269 1.00 83.94 101 THR A C 1
ATOM 840 O O . THR A 1 101 ? 9.199 6.009 10.965 1.00 83.94 101 THR A O 1
ATOM 843 N N . THR A 1 102 ? 8.193 6.745 9.099 1.00 70.62 102 THR A N 1
ATOM 844 C CA . THR A 1 102 ? 9.350 7.451 8.518 1.00 70.62 102 THR A CA 1
ATOM 845 C C . THR A 1 102 ? 9.407 8.944 8.889 1.00 70.62 102 THR A C 1
ATOM 847 O O . THR A 1 102 ? 10.306 9.646 8.436 1.00 70.62 102 THR A O 1
ATOM 850 N N . GLY A 1 103 ? 8.455 9.444 9.690 1.00 63.12 103 GLY A N 1
ATOM 851 C CA . GLY A 1 103 ? 8.208 10.879 9.893 1.00 63.12 103 GLY A CA 1
ATOM 852 C C . GLY A 1 103 ? 9.126 11.602 10.890 1.00 63.12 103 GLY A C 1
ATOM 853 O O . GLY A 1 103 ? 9.829 10.977 11.688 1.00 63.12 103 GLY A O 1
ATOM 854 N N . ARG A 1 104 ? 9.047 12.946 10.877 1.00 58.66 104 ARG A N 1
ATOM 855 C CA . ARG A 1 104 ? 9.746 13.908 11.760 1.00 58.66 104 ARG A CA 1
ATOM 856 C C . ARG A 1 104 ? 9.234 13.856 13.201 1.00 58.66 104 ARG A C 1
ATOM 858 O O . ARG A 1 104 ? 8.662 14.796 13.728 1.00 58.66 104 ARG A O 1
ATOM 865 N N . SER A 1 105 ? 9.415 12.719 13.849 1.00 58.47 105 SER A N 1
ATOM 866 C CA . SER A 1 105 ? 8.950 12.539 15.226 1.00 58.47 105 SER A CA 1
ATOM 867 C C . SER A 1 105 ? 9.820 13.304 16.236 1.00 58.47 105 SER A C 1
ATOM 869 O O . SER A 1 105 ? 9.374 13.583 17.345 1.00 58.47 105 SER A O 1
ATOM 871 N N . GLY A 1 106 ? 11.046 13.678 15.841 1.00 59.28 106 GLY A N 1
ATOM 872 C CA . GLY A 1 106 ? 11.999 14.389 16.697 1.00 59.28 106 GLY A CA 1
ATOM 873 C C . GLY A 1 106 ? 11.507 15.755 17.183 1.00 59.28 106 GLY A C 1
ATOM 874 O O . GLY A 1 106 ? 11.905 16.172 18.263 1.00 59.28 106 GLY A O 1
ATOM 875 N N . GLU A 1 107 ? 10.596 16.396 16.445 1.00 59.59 107 GLU A N 1
ATOM 876 C CA . GLU A 1 107 ? 9.931 17.646 16.853 1.00 59.59 107 GLU A CA 1
ATOM 877 C C . GLU A 1 107 ? 9.027 17.449 18.088 1.00 59.59 107 GLU A C 1
ATOM 879 O O . GLU A 1 107 ? 8.790 18.392 18.832 1.00 59.59 107 GLU A O 1
ATOM 884 N N . PHE A 1 108 ? 8.602 16.211 18.362 1.00 64.06 108 PHE A N 1
ATOM 885 C CA . PHE A 1 108 ? 7.714 15.835 19.468 1.00 64.06 108 PHE A CA 1
ATOM 886 C C . PHE A 1 108 ? 8.444 15.059 20.585 1.00 64.06 108 PHE A C 1
ATOM 888 O O . PHE A 1 108 ? 7.822 14.384 21.403 1.00 64.06 108 PHE A O 1
ATOM 895 N N . GLY A 1 109 ? 9.782 15.092 20.611 1.00 71.31 109 GLY A N 1
ATOM 896 C CA . GLY A 1 109 ? 10.589 14.468 21.670 1.00 71.31 109 GLY A CA 1
ATOM 897 C C . GLY A 1 109 ? 10.768 12.944 21.571 1.00 71.31 109 GLY A C 1
ATOM 898 O O . GLY A 1 109 ? 11.374 12.345 22.459 1.00 71.31 109 GLY A O 1
ATOM 899 N N . TYR A 1 110 ? 10.306 12.291 20.497 1.00 77.50 110 TYR A N 1
ATOM 900 C CA . TYR A 1 110 ? 10.524 10.856 20.250 1.00 77.50 110 TYR A CA 1
ATOM 901 C C . TYR A 1 110 ? 11.095 10.589 18.849 1.00 77.50 110 TYR A C 1
ATOM 903 O O . TYR A 1 110 ? 10.735 11.225 17.873 1.00 77.50 110 TYR A O 1
ATOM 911 N N . ARG A 1 111 ? 12.009 9.618 18.693 1.00 75.50 111 ARG A N 1
ATOM 912 C CA . ARG A 1 111 ? 12.741 9.420 17.418 1.00 75.50 111 ARG A CA 1
ATOM 913 C C . ARG A 1 111 ? 11.858 8.937 16.257 1.00 75.50 111 ARG A C 1
ATOM 915 O O . ARG A 1 111 ? 12.152 9.228 15.101 1.00 75.50 111 ARG A O 1
ATOM 922 N N . PHE A 1 112 ? 10.818 8.161 16.549 1.00 84.19 112 PHE A N 1
ATOM 923 C CA . PHE A 1 112 ? 9.873 7.605 15.575 1.00 84.19 112 PHE A CA 1
ATOM 924 C C . PHE A 1 112 ? 8.576 7.178 16.271 1.00 84.19 112 PHE A C 1
ATOM 926 O O . PHE A 1 112 ? 8.574 6.950 17.482 1.00 84.19 112 PHE A O 1
ATOM 933 N N . LYS A 1 113 ? 7.492 7.020 15.502 1.00 91.56 113 LYS A N 1
ATOM 934 C CA . LYS A 1 113 ? 6.228 6.450 15.986 1.00 91.56 113 LYS A CA 1
ATOM 935 C C . LYS A 1 113 ? 6.208 4.937 15.776 1.00 91.56 113 LYS A C 1
ATOM 937 O O . LYS A 1 113 ? 6.670 4.444 14.743 1.00 91.56 113 LYS A O 1
ATOM 942 N N . TRP A 1 114 ? 5.655 4.224 16.748 1.00 94.25 114 TRP A N 1
ATOM 943 C CA . TRP A 1 114 ? 5.330 2.806 16.673 1.00 94.25 114 TRP A CA 1
ATOM 944 C C . TRP A 1 114 ? 3.827 2.644 16.503 1.00 94.25 114 TRP A C 1
ATOM 946 O O . TRP A 1 114 ? 3.046 3.240 17.239 1.00 94.25 114 TRP A O 1
ATOM 956 N N . VAL A 1 115 ? 3.435 1.798 15.560 1.00 95.75 115 VAL A N 1
ATOM 957 C CA . VAL A 1 115 ? 2.039 1.503 15.257 1.00 95.75 115 VAL A CA 1
ATOM 958 C C . VAL A 1 115 ? 1.809 0.004 15.438 1.00 95.75 115 VAL A C 1
ATOM 960 O O . VAL A 1 115 ? 2.494 -0.791 14.786 1.00 95.75 115 VAL A O 1
ATOM 963 N N . PRO A 1 116 ? 0.879 -0.410 16.313 1.00 96.75 116 PRO A N 1
ATOM 964 C CA . PRO A 1 116 ? 0.472 -1.802 16.397 1.00 96.75 116 PRO A CA 1
ATOM 965 C C . PRO A 1 116 ? -0.395 -2.146 15.186 1.00 96.75 116 PRO A C 1
ATOM 967 O O . PRO A 1 116 ? -1.419 -1.508 14.946 1.00 96.75 116 PRO A O 1
ATOM 970 N N . VAL A 1 117 ? -0.009 -3.170 14.432 1.00 96.38 117 VAL A N 1
ATOM 971 C CA . VAL A 1 117 ? -0.772 -3.627 13.269 1.00 96.38 117 VAL A CA 1
ATOM 972 C C . VAL A 1 117 ? -1.438 -4.949 13.616 1.00 96.38 117 VAL A C 1
ATOM 974 O O . VAL A 1 117 ? -0.759 -5.931 13.912 1.00 96.38 117 VAL A O 1
ATOM 977 N N . SER A 1 118 ? -2.771 -4.982 13.599 1.00 95.06 118 SER A N 1
ATOM 978 C CA . SER A 1 118 ? -3.533 -6.221 13.783 1.00 95.06 118 SER A CA 1
ATOM 979 C C . SER A 1 118 ? -3.505 -7.082 12.517 1.00 95.06 118 SER A C 1
ATOM 981 O O . SER A 1 118 ? -3.327 -6.571 11.408 1.00 95.06 118 SER A O 1
ATOM 983 N N . ASP A 1 119 ? -3.739 -8.384 12.672 1.00 94.12 119 ASP A N 1
ATOM 984 C CA . ASP A 1 119 ? -3.864 -9.316 11.547 1.00 94.12 119 ASP A CA 1
ATOM 985 C C . ASP A 1 119 ? -4.968 -8.885 10.560 1.00 94.12 119 ASP A C 1
ATOM 987 O O . ASP A 1 119 ? -4.743 -8.790 9.352 1.00 94.12 119 ASP A O 1
ATOM 991 N N . ALA A 1 120 ? -6.130 -8.480 11.085 1.00 92.88 120 ALA A N 1
ATOM 992 C CA . ALA A 1 120 ? -7.260 -8.012 10.285 1.00 92.88 120 ALA A CA 1
ATOM 993 C C . ALA A 1 120 ? -6.929 -6.746 9.474 1.00 92.88 120 ALA A C 1
ATOM 995 O O . ALA A 1 120 ? -7.231 -6.681 8.280 1.00 92.88 120 ALA A O 1
ATOM 996 N N . THR A 1 121 ? -6.289 -5.750 10.097 1.00 93.50 121 THR A N 1
ATOM 997 C CA . THR A 1 121 ? -5.871 -4.511 9.417 1.00 93.50 121 THR A CA 1
ATOM 998 C C . THR A 1 121 ? -4.838 -4.805 8.334 1.00 93.50 121 THR A C 1
ATOM 1000 O O . THR A 1 121 ? -4.929 -4.258 7.231 1.00 93.50 121 THR A O 1
ATOM 1003 N N . HIS A 1 122 ? -3.879 -5.691 8.618 1.00 94.62 122 HIS A N 1
ATOM 1004 C CA . HIS A 1 122 ? -2.859 -6.088 7.655 1.00 94.62 122 HIS A CA 1
ATOM 1005 C C . HIS A 1 122 ? -3.488 -6.768 6.433 1.00 94.62 122 HIS A C 1
ATOM 1007 O O . HIS A 1 122 ? -3.285 -6.312 5.309 1.00 94.62 122 HIS A O 1
ATOM 1013 N N . HIS A 1 123 ? -4.332 -7.781 6.640 1.00 92.94 123 HIS A N 1
ATOM 1014 C CA . HIS A 1 123 ? -5.010 -8.481 5.548 1.00 92.94 123 HIS A CA 1
ATOM 1015 C C . HIS A 1 123 ? -5.908 -7.565 4.705 1.00 92.94 123 HIS A C 1
ATOM 1017 O O . HIS A 1 123 ? -5.869 -7.625 3.474 1.00 92.94 123 HIS A O 1
ATOM 1023 N N . ARG A 1 124 ? -6.691 -6.673 5.331 1.00 94.25 124 ARG A N 1
ATOM 1024 C CA . ARG A 1 124 ? -7.503 -5.689 4.588 1.00 94.25 124 ARG A CA 1
ATOM 1025 C C . ARG A 1 124 ? -6.630 -4.737 3.774 1.00 94.25 124 ARG A C 1
ATOM 1027 O O . ARG A 1 124 ? -6.913 -4.518 2.601 1.00 94.25 124 ARG A O 1
ATOM 1034 N N . SER A 1 125 ? -5.538 -4.238 4.352 1.00 95.19 125 SER A N 1
ATOM 1035 C CA . SER A 1 125 ? -4.588 -3.382 3.630 1.00 95.19 125 SER A CA 1
ATOM 1036 C C . SER A 1 125 ? -4.021 -4.099 2.407 1.00 95.19 125 SER A C 1
ATOM 1038 O O . SER A 1 125 ? -4.040 -3.558 1.307 1.00 95.19 125 SER A O 1
ATOM 1040 N N . MET A 1 126 ? -3.568 -5.346 2.554 1.00 94.94 126 MET A N 1
ATOM 1041 C CA . MET A 1 126 ? -2.938 -6.079 1.450 1.00 94.94 126 MET A CA 1
ATOM 1042 C C . MET A 1 126 ? -3.914 -6.425 0.327 1.00 94.94 126 MET A C 1
ATOM 1044 O O . MET A 1 126 ? -3.528 -6.395 -0.843 1.00 94.94 126 MET A O 1
ATOM 1048 N N . ARG A 1 127 ? -5.199 -6.619 0.649 1.00 95.31 127 ARG A N 1
ATOM 1049 C CA . ARG A 1 127 ? -6.263 -6.696 -0.359 1.00 95.31 127 ARG A CA 1
ATOM 1050 C C . ARG A 1 127 ? -6.286 -5.446 -1.241 1.00 95.31 127 ARG A C 1
ATOM 1052 O O . ARG A 1 127 ? -6.300 -5.569 -2.463 1.00 95.31 127 ARG A O 1
ATOM 1059 N N . TYR A 1 128 ? -6.226 -4.255 -0.653 1.00 96.38 128 TYR A N 1
ATOM 1060 C CA . TYR A 1 128 ? -6.175 -3.009 -1.425 1.00 96.38 128 TYR A CA 1
ATOM 1061 C C . TYR A 1 128 ? -4.838 -2.792 -2.136 1.00 96.38 128 TYR A C 1
ATOM 1063 O O . TYR A 1 128 ? -4.803 -2.170 -3.195 1.00 96.38 128 TYR A O 1
ATOM 1071 N N . GLY A 1 129 ? -3.751 -3.375 -1.627 1.00 95.88 129 GLY A N 1
ATOM 1072 C CA . GLY A 1 129 ? -2.472 -3.431 -2.333 1.00 95.88 129 GLY A CA 1
ATOM 1073 C C . GLY A 1 129 ? -2.582 -4.207 -3.640 1.00 95.88 129 GLY A C 1
ATOM 1074 O O . GLY A 1 129 ? -2.158 -3.725 -4.691 1.00 95.88 129 GLY A O 1
ATOM 1075 N N . LEU A 1 130 ? -3.215 -5.382 -3.596 1.00 96.69 130 LEU A N 1
ATOM 1076 C CA . LEU A 1 130 ? -3.463 -6.171 -4.799 1.00 96.69 130 LEU A CA 1
ATOM 1077 C C . LEU A 1 130 ? -4.450 -5.470 -5.741 1.00 96.69 130 LEU A C 1
ATOM 1079 O O . LEU A 1 130 ? -4.238 -5.468 -6.953 1.00 96.69 130 LEU A O 1
ATOM 1083 N N . ALA A 1 131 ? -5.479 -4.814 -5.197 1.00 97.38 131 ALA A N 1
ATOM 1084 C CA . ALA A 1 131 ? -6.392 -3.986 -5.980 1.00 97.38 131 ALA A CA 1
ATOM 1085 C C . ALA A 1 131 ? -5.644 -2.873 -6.730 1.00 97.38 131 ALA A C 1
ATOM 1087 O O . ALA A 1 131 ? -5.870 -2.690 -7.922 1.00 97.38 131 ALA A O 1
ATOM 1088 N N . ALA A 1 132 ? -4.704 -2.181 -6.077 1.00 97.19 132 ALA A N 1
ATOM 1089 C CA . ALA A 1 132 ? -3.887 -1.154 -6.715 1.00 97.19 132 ALA A CA 1
ATOM 1090 C C . ALA A 1 132 ? -3.052 -1.716 -7.878 1.00 97.19 132 ALA A C 1
ATOM 1092 O O . ALA A 1 132 ? -2.955 -1.074 -8.919 1.00 97.19 132 ALA A O 1
ATOM 1093 N N . LEU A 1 133 ? -2.498 -2.928 -7.752 1.00 97.31 133 LEU A N 1
ATOM 1094 C CA . LEU A 1 133 ? -1.758 -3.587 -8.839 1.00 97.31 133 LEU A CA 1
ATOM 1095 C C . LEU A 1 133 ? -2.668 -3.970 -10.018 1.00 97.31 133 LEU A C 1
ATOM 1097 O O . LEU A 1 133 ? -2.296 -3.760 -11.176 1.00 97.31 133 LEU A O 1
ATOM 1101 N N . ILE A 1 134 ? -3.872 -4.480 -9.742 1.00 97.81 134 ILE A N 1
ATOM 1102 C CA . ILE A 1 134 ? -4.883 -4.756 -10.776 1.00 97.81 134 ILE A CA 1
ATOM 1103 C C . ILE A 1 134 ? -5.241 -3.455 -11.507 1.00 97.81 134 ILE A C 1
ATOM 1105 O O . ILE A 1 134 ? -5.130 -3.385 -12.729 1.00 97.81 134 ILE A O 1
ATOM 1109 N N . LEU A 1 135 ? -5.576 -2.399 -10.763 1.00 98.00 135 LEU A N 1
ATOM 1110 C CA . LEU A 1 135 ? -5.951 -1.098 -11.322 1.00 98.00 135 LEU A CA 1
ATOM 1111 C C . LEU A 1 135 ? -4.803 -0.440 -12.099 1.00 98.00 135 LEU A C 1
ATOM 1113 O O . LEU A 1 135 ? -5.044 0.227 -13.100 1.00 98.00 135 LEU A O 1
ATOM 1117 N N . ALA A 1 136 ? -3.553 -0.631 -11.667 1.00 97.06 136 ALA A N 1
ATOM 1118 C CA . ALA A 1 136 ? -2.382 -0.037 -12.313 1.00 97.06 136 ALA A CA 1
ATOM 1119 C C . ALA A 1 136 ? -2.025 -0.705 -13.643 1.00 97.06 136 ALA A C 1
ATOM 1121 O O . ALA A 1 136 ? -1.215 -0.163 -14.400 1.00 97.06 136 ALA A O 1
ATOM 1122 N N . SER A 1 137 ? -2.569 -1.896 -13.895 1.00 96.44 137 SER A N 1
ATOM 1123 C CA . SER A 1 137 ? -2.275 -2.695 -15.081 1.00 96.44 137 SER A CA 1
ATOM 1124 C C . SER A 1 137 ? -3.431 -2.797 -16.069 1.00 96.44 137 SER A C 1
ATOM 1126 O O . SER A 1 137 ? -3.198 -3.187 -17.214 1.00 96.44 137 SER A O 1
ATOM 1128 N N . CYS A 1 138 ? -4.643 -2.407 -15.675 1.00 95.50 138 CYS A N 1
ATOM 1129 C CA . CYS A 1 138 ? -5.801 -2.420 -16.553 1.00 95.50 138 CYS A CA 1
ATOM 1130 C C . CYS A 1 138 ? -5.996 -1.097 -17.311 1.00 95.50 138 CYS A C 1
ATOM 1132 O O . CYS A 1 138 ? -5.515 -0.030 -16.933 1.00 95.50 138 CYS A O 1
ATOM 1134 N N . THR A 1 139 ? -6.712 -1.185 -18.425 1.00 93.81 139 THR A N 1
ATOM 1135 C CA . THR A 1 139 ? -7.072 -0.072 -19.314 1.00 93.81 139 THR A CA 1
ATOM 1136 C C . THR A 1 139 ? -8.569 0.230 -19.285 1.00 93.81 139 THR A C 1
ATOM 1138 O O . THR A 1 139 ? -8.999 1.309 -19.697 1.00 93.81 139 THR A O 1
ATOM 1141 N N . LYS A 1 140 ? -9.369 -0.709 -18.771 1.00 95.31 140 LYS A N 1
ATOM 1142 C CA . LYS A 1 140 ? -10.825 -0.618 -18.657 1.00 95.31 140 LYS A CA 1
ATOM 1143 C C . LYS A 1 140 ? -11.331 -1.352 -17.416 1.00 95.31 140 LYS A C 1
ATOM 1145 O O . LYS A 1 140 ? -10.658 -2.226 -16.870 1.00 95.31 140 LYS A O 1
ATOM 1150 N N . LYS A 1 141 ? -12.558 -1.024 -17.006 1.00 96.00 141 LYS A N 1
ATOM 1151 C CA . LYS A 1 141 ? -13.267 -1.715 -15.923 1.00 96.00 141 LYS A CA 1
ATOM 1152 C C . LYS A 1 141 ? -13.357 -3.219 -16.204 1.00 96.00 141 LYS A C 1
ATOM 1154 O O . LYS A 1 141 ? -13.648 -3.609 -17.332 1.00 96.00 141 LYS A O 1
ATOM 1159 N N . GLY A 1 142 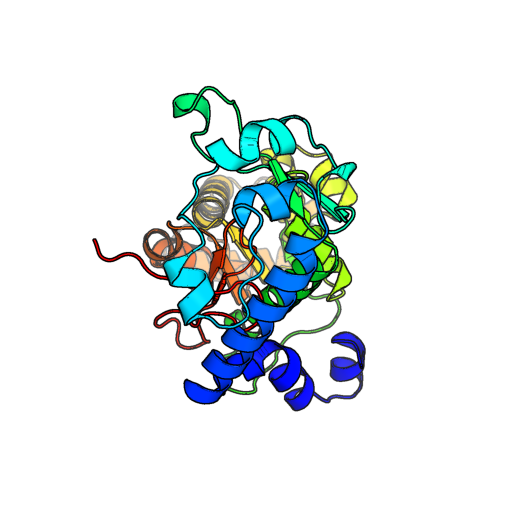? -13.145 -4.042 -15.179 1.00 95.69 142 GLY A N 1
ATOM 1160 C CA . GLY A 1 142 ? -13.268 -5.502 -15.262 1.00 95.69 142 GLY A CA 1
ATOM 1161 C C . GLY A 1 142 ? -12.020 -6.209 -15.790 1.00 95.69 142 GLY A C 1
ATOM 1162 O O . GLY A 1 142 ? -11.883 -7.419 -15.636 1.00 95.69 142 GLY A O 1
ATOM 1163 N N . GLU A 1 143 ? -11.076 -5.479 -16.386 1.00 97.06 143 GLU A N 1
ATOM 1164 C CA . GLU A 1 143 ? -9.867 -6.086 -16.924 1.00 97.06 143 GLU A CA 1
ATOM 1165 C C . GLU A 1 143 ? -8.885 -6.426 -15.798 1.00 97.06 143 GLU A C 1
ATOM 1167 O O . GLU A 1 143 ? -8.419 -5.566 -15.055 1.00 97.06 143 GLU A O 1
ATOM 1172 N N . VAL A 1 144 ? -8.544 -7.708 -15.703 1.00 97.19 144 VAL A N 1
ATOM 1173 C CA . VAL A 1 144 ? -7.471 -8.210 -14.849 1.00 97.19 144 VAL A CA 1
ATOM 1174 C C . VAL A 1 144 ? -6.424 -8.812 -15.770 1.00 97.19 144 VAL A C 1
ATOM 1176 O O . VAL A 1 144 ? -6.760 -9.714 -16.531 1.00 97.19 144 VAL A O 1
ATOM 1179 N N . VAL A 1 145 ? -5.170 -8.361 -15.695 1.00 96.31 145 VAL A N 1
ATOM 1180 C CA . VAL A 1 145 ? -4.027 -8.898 -16.480 1.00 96.31 145 VAL A CA 1
ATOM 1181 C C . VAL A 1 145 ? -2.952 -9.554 -15.608 1.00 96.31 145 VAL A C 1
ATOM 1183 O O . VAL A 1 145 ? -1.893 -9.958 -16.090 1.00 96.31 145 VAL A O 1
ATOM 1186 N N . LEU A 1 146 ? -3.234 -9.646 -14.309 1.00 95.31 146 LEU A N 1
ATOM 1187 C CA . LEU A 1 146 ? -2.399 -10.317 -13.327 1.00 95.31 146 LEU A CA 1
ATOM 1188 C C . LEU A 1 146 ? -2.270 -11.810 -13.670 1.00 95.31 146 LEU A C 1
ATOM 1190 O O . LEU A 1 146 ? -3.254 -12.446 -14.067 1.00 95.31 146 LEU A O 1
ATOM 1194 N N . GLU A 1 147 ? -1.062 -12.345 -13.516 1.00 96.25 147 GLU A N 1
ATOM 1195 C CA . GLU A 1 147 ? -0.686 -13.731 -13.790 1.00 96.25 147 GLU A CA 1
ATOM 1196 C C . GLU A 1 147 ? 0.187 -14.291 -12.663 1.00 96.25 147 GLU A C 1
ATOM 1198 O O . GLU A 1 147 ? 0.967 -13.577 -12.030 1.00 96.25 147 GLU A O 1
ATOM 1203 N N . GLU A 1 148 ? 0.071 -15.593 -12.400 1.00 95.88 148 GLU A N 1
ATOM 1204 C CA . GLU A 1 148 ? 0.933 -16.249 -11.417 1.00 95.88 148 GLU A CA 1
ATOM 1205 C C . GLU A 1 148 ? 2.410 -16.116 -11.793 1.00 95.88 148 GLU A C 1
ATOM 1207 O O . GLU A 1 148 ? 2.813 -16.346 -12.933 1.00 95.88 148 GLU A O 1
ATOM 1212 N N . GLY A 1 149 ? 3.243 -15.783 -10.806 1.00 95.44 149 GLY A N 1
ATOM 1213 C CA . GLY A 1 149 ? 4.670 -15.596 -11.024 1.00 95.44 149 GLY A CA 1
ATOM 1214 C C . GLY A 1 149 ? 5.045 -14.272 -11.688 1.00 95.44 149 GLY A C 1
ATOM 1215 O O . GLY A 1 149 ? 6.216 -14.126 -12.059 1.00 95.44 149 GLY A O 1
ATOM 1216 N N . ASP A 1 150 ? 4.105 -13.325 -11.803 1.00 97.31 150 ASP A N 1
ATOM 1217 C CA . ASP A 1 150 ? 4.405 -11.936 -12.145 1.00 97.31 150 ASP A CA 1
ATOM 1218 C C . ASP A 1 150 ? 5.534 -11.397 -11.260 1.00 97.31 150 ASP A C 1
ATOM 1220 O O . ASP A 1 150 ? 5.583 -11.630 -10.046 1.00 97.31 150 ASP A O 1
ATOM 1224 N N . LYS A 1 151 ? 6.488 -10.705 -11.885 1.00 96.81 151 LYS A N 1
ATOM 1225 C CA . LYS A 1 151 ? 7.720 -10.269 -11.228 1.00 96.81 151 LYS A CA 1
ATOM 1226 C C . LYS A 1 151 ? 7.564 -8.869 -10.666 1.00 96.81 151 LYS A C 1
ATOM 1228 O O . LYS A 1 151 ? 7.331 -7.925 -11.424 1.00 96.81 151 LYS A O 1
ATOM 1233 N N . LEU A 1 152 ? 7.748 -8.737 -9.356 1.00 95.44 152 LEU A N 1
ATOM 1234 C CA . LEU A 1 152 ? 7.625 -7.475 -8.634 1.00 95.44 152 LEU A CA 1
ATOM 1235 C C . LEU A 1 152 ? 8.995 -7.048 -8.105 1.00 95.44 152 LEU A C 1
ATOM 1237 O O . LEU A 1 152 ? 9.642 -7.776 -7.353 1.00 95.44 152 LEU A O 1
ATOM 1241 N N . LEU A 1 153 ? 9.456 -5.868 -8.512 1.00 91.31 153 LEU A N 1
ATOM 1242 C CA . LEU A 1 153 ? 10.743 -5.335 -8.063 1.00 91.31 153 LEU A CA 1
ATOM 1243 C C . LEU A 1 153 ? 10.635 -4.834 -6.612 1.00 91.31 153 LEU A C 1
ATOM 1245 O O . LEU A 1 153 ? 9.853 -3.928 -6.327 1.00 91.31 153 LEU A O 1
ATOM 1249 N N . TYR A 1 154 ? 11.433 -5.399 -5.702 1.00 88.88 154 TYR A N 1
ATOM 1250 C CA . TYR A 1 154 ? 11.478 -4.992 -4.298 1.00 88.88 154 TYR A CA 1
ATOM 1251 C C . TYR A 1 154 ? 12.447 -3.820 -4.124 1.00 88.88 154 TYR A C 1
ATOM 1253 O O . TYR A 1 154 ? 13.665 -3.989 -4.088 1.00 88.88 154 TYR A O 1
ATOM 1261 N N . ASN A 1 155 ? 11.903 -2.626 -3.907 1.00 80.06 155 ASN A N 1
ATOM 1262 C CA . ASN A 1 155 ? 12.663 -1.406 -3.607 1.00 80.06 155 ASN A CA 1
ATOM 1263 C C . ASN A 1 155 ? 12.187 -0.695 -2.323 1.00 80.06 155 ASN A C 1
ATOM 1265 O O . ASN A 1 155 ? 12.528 0.464 -2.092 1.00 80.06 155 ASN A O 1
ATOM 1269 N N . ALA A 1 156 ? 11.382 -1.367 -1.500 1.00 84.25 156 ALA A N 1
ATOM 1270 C CA . ALA A 1 156 ? 10.891 -0.832 -0.236 1.00 84.25 156 ALA A CA 1
ATOM 1271 C C . ALA A 1 156 ? 11.986 -0.814 0.841 1.00 84.25 156 ALA A C 1
ATOM 1273 O O . ALA A 1 156 ? 12.983 -1.533 0.745 1.00 84.25 156 ALA A O 1
ATOM 1274 N N . ALA A 1 157 ? 11.789 -0.021 1.896 1.00 85.44 157 ALA A N 1
ATOM 1275 C CA . ALA A 1 157 ? 12.568 -0.181 3.119 1.00 85.44 157 ALA A CA 1
ATOM 1276 C C . ALA A 1 157 ? 12.227 -1.546 3.758 1.00 85.44 157 ALA A C 1
ATOM 1278 O O . ALA A 1 157 ? 11.086 -1.989 3.636 1.00 85.44 157 ALA A O 1
ATOM 1279 N N . PRO A 1 158 ? 13.182 -2.243 4.394 1.00 88.38 158 PRO A N 1
ATOM 1280 C CA . PRO A 1 158 ? 12.903 -3.531 5.028 1.00 88.38 158 PRO A CA 1
ATOM 1281 C C . PRO A 1 158 ? 12.000 -3.356 6.255 1.00 88.38 158 PRO A C 1
ATOM 1283 O O . PRO A 1 158 ? 11.779 -2.239 6.733 1.00 88.38 158 PRO A O 1
ATOM 1286 N N . ARG A 1 159 ? 11.487 -4.454 6.807 1.00 91.19 159 ARG A N 1
ATOM 1287 C CA . ARG A 1 159 ? 10.789 -4.404 8.097 1.00 91.19 159 ARG A CA 1
ATOM 1288 C C . ARG A 1 159 ? 11.715 -3.834 9.189 1.00 91.19 159 ARG A C 1
ATOM 1290 O O . ARG A 1 159 ? 12.932 -4.020 9.120 1.00 91.19 159 ARG A O 1
ATOM 1297 N N . PRO A 1 160 ? 11.185 -3.087 10.177 1.00 91.62 160 PRO A N 1
ATOM 1298 C CA . PRO A 1 160 ? 9.770 -2.910 10.524 1.00 91.62 160 PRO A CA 1
ATOM 1299 C C . PRO A 1 160 ? 9.101 -1.681 9.874 1.00 91.62 160 PRO A C 1
ATOM 1301 O O . PRO A 1 160 ? 8.124 -1.153 10.406 1.00 91.62 160 PRO A O 1
ATOM 1304 N N . TYR A 1 161 ? 9.623 -1.149 8.763 1.00 89.38 161 TYR A N 1
ATOM 1305 C CA . TYR A 1 161 ? 8.907 -0.095 8.040 1.00 89.38 161 TYR A CA 1
ATOM 1306 C C . TYR A 1 161 ? 7.650 -0.663 7.371 1.00 89.38 161 TYR A C 1
ATOM 1308 O O . TYR A 1 161 ? 7.676 -1.769 6.829 1.00 89.38 161 TYR A O 1
ATOM 1316 N N . ALA A 1 162 ? 6.569 0.124 7.339 1.00 88.56 162 ALA A N 1
ATOM 1317 C CA . ALA A 1 162 ? 5.298 -0.282 6.728 1.00 88.56 162 ALA A CA 1
ATOM 1318 C C . ALA A 1 162 ? 5.444 -0.732 5.263 1.00 88.56 162 ALA A C 1
ATOM 1320 O O . ALA A 1 162 ? 4.725 -1.617 4.803 1.00 88.56 162 ALA A O 1
ATOM 1321 N N . SER A 1 163 ? 6.394 -0.146 4.529 1.00 86.88 163 SER A N 1
ATOM 1322 C CA . SER A 1 163 ? 6.688 -0.522 3.145 1.00 86.88 163 SER A CA 1
ATOM 1323 C C . SER A 1 163 ? 7.265 -1.936 3.026 1.00 86.88 163 SER A C 1
ATOM 1325 O O . SER A 1 163 ? 6.876 -2.660 2.115 1.00 86.88 163 SER A O 1
ATOM 1327 N N . GLY A 1 164 ? 8.118 -2.362 3.961 1.00 89.88 164 GLY A N 1
ATOM 1328 C CA . GLY A 1 164 ? 8.638 -3.731 4.020 1.00 89.88 164 GLY A CA 1
ATOM 1329 C C . GLY A 1 164 ? 7.567 -4.733 4.433 1.00 89.88 164 GLY A C 1
ATOM 1330 O O . GLY A 1 164 ? 7.391 -5.752 3.767 1.00 89.88 164 GLY A O 1
ATOM 1331 N N . GLU A 1 165 ? 6.774 -4.401 5.457 1.00 91.50 165 GLU A N 1
ATOM 1332 C CA . GLU A 1 165 ? 5.627 -5.226 5.873 1.00 91.50 165 GLU A CA 1
ATOM 1333 C C . GLU A 1 165 ? 4.633 -5.428 4.718 1.00 91.50 165 GLU A C 1
ATOM 1335 O O . GLU A 1 165 ? 4.124 -6.529 4.511 1.00 91.50 165 GLU A O 1
ATOM 1340 N N . SER A 1 166 ? 4.418 -4.394 3.898 1.00 91.12 166 SER A N 1
ATOM 1341 C CA . SER A 1 166 ? 3.540 -4.472 2.725 1.00 91.12 166 SER A CA 1
ATOM 1342 C C . SER A 1 166 ? 4.051 -5.443 1.654 1.00 91.12 166 SER A C 1
ATOM 1344 O O . SER A 1 166 ? 3.250 -6.122 1.017 1.00 91.12 166 SER A O 1
ATOM 1346 N N . MET A 1 167 ? 5.369 -5.560 1.456 1.00 91.56 167 MET A N 1
ATOM 1347 C CA . MET A 1 167 ? 5.929 -6.511 0.484 1.00 91.56 167 MET A CA 1
ATOM 1348 C C . MET A 1 167 ? 5.704 -7.962 0.923 1.00 91.56 167 MET A C 1
ATOM 1350 O O . MET A 1 167 ? 5.298 -8.796 0.113 1.00 91.56 167 MET A O 1
ATOM 1354 N N . TYR A 1 168 ? 5.886 -8.258 2.213 1.00 91.62 168 TYR A N 1
ATOM 1355 C CA . TYR A 1 168 ? 5.587 -9.581 2.770 1.00 91.62 168 TYR A CA 1
ATOM 1356 C C . TYR A 1 168 ? 4.093 -9.899 2.743 1.00 91.62 168 TYR A C 1
ATOM 1358 O O . TYR A 1 168 ? 3.706 -11.023 2.424 1.00 91.62 168 TYR A O 1
ATOM 1366 N N . GLY A 1 169 ? 3.252 -8.914 3.050 1.00 92.81 169 GLY A N 1
ATOM 1367 C CA . GLY A 1 169 ? 1.806 -9.064 2.984 1.00 92.81 169 GLY A CA 1
ATOM 1368 C C . GLY A 1 169 ? 1.310 -9.349 1.563 1.00 92.81 169 GLY A C 1
ATOM 1369 O O . GLY A 1 169 ? 0.546 -10.291 1.355 1.00 92.81 169 GLY A O 1
ATOM 1370 N N . LEU A 1 170 ? 1.819 -8.626 0.559 1.00 93.44 170 LEU A N 1
ATOM 1371 C CA . LEU A 1 170 ? 1.508 -8.885 -0.852 1.00 93.44 170 LEU A CA 1
ATOM 1372 C C . LEU A 1 170 ? 1.923 -10.291 -1.297 1.00 93.44 170 LEU A C 1
ATOM 1374 O O . LEU A 1 170 ? 1.183 -10.931 -2.041 1.00 93.44 170 LEU A O 1
ATOM 1378 N N . ALA A 1 171 ? 3.062 -10.792 -0.816 1.00 92.69 171 ALA A N 1
ATOM 1379 C CA . ALA A 1 171 ? 3.528 -12.146 -1.115 1.00 92.69 171 ALA A CA 1
ATOM 1380 C C . ALA A 1 171 ? 2.604 -13.248 -0.575 1.00 92.69 171 ALA A C 1
ATOM 1382 O O . ALA A 1 171 ? 2.587 -14.355 -1.110 1.00 92.69 171 ALA A O 1
ATOM 1383 N N . ARG A 1 172 ? 1.844 -12.953 0.489 1.00 91.75 172 ARG A N 1
ATOM 1384 C CA . ARG A 1 172 ? 0.822 -13.856 1.040 1.00 91.75 172 ARG A CA 1
ATOM 1385 C C . ARG A 1 172 ? -0.493 -13.773 0.269 1.00 91.75 172 ARG A C 1
ATOM 1387 O O . ARG A 1 172 ? -1.177 -14.782 0.142 1.00 91.75 172 ARG A O 1
ATOM 1394 N N . GLU A 1 173 ? -0.843 -12.594 -0.243 1.00 92.69 173 GLU A N 1
ATOM 1395 C CA . GLU A 1 173 ? -2.074 -12.396 -1.018 1.00 92.69 173 GLU A CA 1
ATOM 1396 C C . GLU A 1 173 ? -1.977 -12.951 -2.448 1.00 92.69 173 GLU A C 1
ATOM 1398 O O . GLU A 1 173 ? -2.983 -13.409 -3.000 1.00 92.69 173 GLU A O 1
ATOM 1403 N N . PHE A 1 174 ? -0.790 -12.917 -3.065 1.00 95.31 174 PHE A N 1
ATOM 1404 C CA . PHE A 1 174 ? -0.596 -13.371 -4.441 1.00 95.31 174 PHE A CA 1
ATOM 1405 C C . PHE A 1 174 ? 0.844 -13.871 -4.701 1.00 95.31 174 PHE A C 1
ATOM 1407 O O . PHE A 1 174 ? 1.796 -13.279 -4.186 1.00 95.31 174 PHE A O 1
ATOM 1414 N N . PRO A 1 175 ? 1.046 -14.932 -5.516 1.00 95.50 175 PRO A N 1
ATOM 1415 C CA . PRO A 1 175 ? 2.342 -15.584 -5.722 1.00 95.50 175 PRO A CA 1
ATOM 1416 C C . PRO A 1 175 ? 3.230 -14.802 -6.702 1.00 95.50 175 PRO A C 1
ATOM 1418 O O . PRO A 1 175 ? 3.561 -15.270 -7.797 1.00 95.50 175 PRO A O 1
ATOM 1421 N N . PHE A 1 176 ? 3.616 -13.590 -6.311 1.00 96.31 176 PHE A N 1
ATOM 1422 C CA . PHE A 1 176 ? 4.595 -12.784 -7.031 1.00 96.31 176 PHE A CA 1
ATOM 1423 C C . PHE A 1 176 ? 6.003 -13.370 -6.912 1.00 96.31 176 PHE A C 1
ATOM 1425 O O . PHE A 1 176 ? 6.400 -13.910 -5.878 1.00 96.31 176 PHE A O 1
ATOM 1432 N N . LYS A 1 177 ? 6.808 -13.181 -7.959 1.00 96.44 177 LYS A N 1
ATOM 1433 C CA . LYS A 1 177 ? 8.257 -13.399 -7.908 1.00 96.44 177 LYS A CA 1
ATOM 1434 C C . LYS A 1 177 ? 8.946 -12.084 -7.567 1.00 96.44 177 LYS A C 1
ATOM 1436 O O . LYS A 1 177 ? 9.135 -11.235 -8.436 1.00 96.44 177 LYS A O 1
ATOM 1441 N N . PHE A 1 178 ? 9.311 -11.913 -6.302 1.00 95.38 178 PHE A N 1
ATOM 1442 C CA . PHE A 1 178 ? 10.029 -10.720 -5.860 1.00 95.38 178 PHE A CA 1
ATOM 1443 C C . PHE A 1 178 ? 11.460 -10.707 -6.393 1.00 95.38 178 PHE A C 1
ATOM 1445 O O . PHE A 1 178 ? 12.142 -11.735 -6.400 1.00 95.38 178 PHE A O 1
ATOM 1452 N N . LEU A 1 179 ? 11.907 -9.533 -6.838 1.00 93.62 179 LEU A N 1
ATOM 1453 C CA . LEU A 1 179 ? 13.262 -9.299 -7.326 1.00 93.62 179 LEU A CA 1
ATOM 1454 C C . LEU A 1 179 ? 13.947 -8.236 -6.449 1.00 93.62 179 LEU A C 1
ATOM 1456 O O . LEU A 1 179 ? 13.560 -7.072 -6.535 1.00 93.62 179 LEU A O 1
ATOM 1460 N N . PRO A 1 180 ? 14.960 -8.579 -5.632 1.00 93.31 180 PRO A N 1
ATOM 1461 C CA . PRO A 1 180 ? 15.350 -9.939 -5.244 1.00 93.31 180 PRO A CA 1
ATOM 1462 C C . PRO A 1 180 ? 14.281 -10.645 -4.381 1.00 93.31 180 PRO A C 1
ATOM 1464 O O . PRO A 1 180 ? 13.337 -9.989 -3.931 1.00 93.31 180 PRO A O 1
ATOM 1467 N N . PRO A 1 181 ? 14.417 -11.966 -4.136 1.00 94.19 181 PRO A N 1
ATOM 1468 C CA . PRO A 1 181 ? 13.589 -12.687 -3.166 1.00 94.19 181 PRO A CA 1
ATOM 1469 C C . PRO A 1 181 ? 13.557 -11.984 -1.802 1.00 94.19 181 PRO A C 1
ATOM 1471 O O . PRO A 1 181 ? 14.538 -11.351 -1.418 1.00 94.19 181 PRO A O 1
ATOM 1474 N N . LEU A 1 182 ? 12.430 -12.075 -1.089 1.00 91.50 182 LEU A N 1
ATOM 1475 C CA . LEU A 1 182 ? 12.144 -11.274 0.113 1.00 91.50 182 LEU A CA 1
ATOM 1476 C C . LEU A 1 182 ? 13.218 -11.390 1.205 1.00 91.50 182 LEU A C 1
ATOM 1478 O O . LEU A 1 182 ? 13.689 -10.382 1.724 1.00 91.50 182 LEU A O 1
ATOM 1482 N N . ASP A 1 183 ? 13.619 -12.618 1.519 1.00 89.31 183 ASP A N 1
ATOM 1483 C CA . ASP A 1 183 ? 14.654 -12.950 2.499 1.00 89.31 183 ASP A CA 1
ATOM 1484 C C . ASP A 1 183 ? 16.000 -12.302 2.153 1.00 89.31 183 ASP A C 1
ATOM 1486 O O . ASP A 1 183 ? 16.623 -11.656 2.997 1.00 89.31 183 ASP A O 1
ATOM 1490 N N . LYS A 1 184 ? 16.403 -12.392 0.883 1.00 91.50 184 LYS A N 1
ATOM 1491 C CA . LYS A 1 184 ? 17.609 -11.738 0.373 1.00 91.50 184 LYS A CA 1
ATOM 1492 C C . LYS A 1 184 ? 17.458 -10.219 0.331 1.00 91.50 184 LYS A C 1
ATOM 1494 O O . LYS A 1 184 ? 18.420 -9.501 0.575 1.00 91.50 184 LYS A O 1
ATOM 1499 N N . ALA A 1 185 ? 16.276 -9.700 0.009 1.00 88.69 185 ALA A N 1
ATOM 1500 C CA . ALA A 1 185 ? 16.041 -8.264 -0.064 1.00 88.69 185 ALA A CA 1
ATOM 1501 C C . ALA A 1 185 ? 16.297 -7.595 1.293 1.00 88.69 185 ALA A C 1
ATOM 1503 O O . ALA A 1 185 ? 16.939 -6.544 1.346 1.00 88.69 185 ALA A O 1
ATOM 1504 N N . GLU A 1 186 ? 15.831 -8.192 2.389 1.00 87.81 186 GLU A N 1
ATOM 1505 C CA . GLU A 1 186 ? 15.969 -7.601 3.722 1.00 87.81 186 GLU A CA 1
ATOM 1506 C C . GLU A 1 186 ? 17.394 -7.633 4.277 1.00 87.81 186 GLU A C 1
ATOM 1508 O O . GLU A 1 186 ? 17.742 -6.745 5.054 1.00 87.81 186 GLU A O 1
ATOM 1513 N N . SER A 1 187 ? 18.234 -8.580 3.848 1.00 89.44 187 SER A N 1
ATOM 1514 C CA . SER A 1 187 ? 19.637 -8.647 4.280 1.00 89.44 187 SER A CA 1
ATOM 1515 C C . SER A 1 187 ? 20.552 -7.637 3.581 1.00 89.44 187 SER A C 1
ATOM 1517 O O . SER A 1 187 ? 21.689 -7.455 4.004 1.00 89.44 187 SER A O 1
ATOM 1519 N N . LEU A 1 188 ? 20.092 -7.013 2.493 1.00 89.62 188 LEU A N 1
ATOM 1520 C CA . LEU A 1 188 ? 20.880 -6.079 1.688 1.00 89.62 188 LEU A CA 1
ATOM 1521 C C . LEU A 1 188 ? 20.646 -4.629 2.118 1.00 89.62 188 LEU A C 1
ATOM 1523 O O . LEU A 1 188 ? 19.533 -4.246 2.500 1.00 89.62 188 LEU A O 1
ATOM 1527 N N . SER A 1 189 ? 21.669 -3.786 1.960 1.00 88.88 189 SER A N 1
ATOM 1528 C CA . SER A 1 189 ? 21.464 -2.337 1.969 1.00 88.88 189 SER A CA 1
ATOM 1529 C C . SER A 1 189 ? 20.526 -1.921 0.829 1.00 88.88 189 SER A C 1
ATOM 1531 O O . SER A 1 189 ? 20.277 -2.668 -0.119 1.00 88.88 189 SER A O 1
ATOM 1533 N N . PHE A 1 190 ? 19.976 -0.707 0.901 1.00 83.19 190 PHE A N 1
ATOM 1534 C CA . PHE A 1 190 ? 19.083 -0.212 -0.148 1.00 83.19 190 PHE A CA 1
ATOM 1535 C C . PHE A 1 190 ? 19.758 -0.201 -1.530 1.00 83.19 190 PHE A C 1
ATOM 1537 O O . PHE A 1 190 ? 19.146 -0.601 -2.519 1.00 83.19 190 PHE A O 1
ATOM 1544 N N . GLU A 1 191 ? 21.022 0.212 -1.597 1.00 82.38 191 GLU A N 1
ATOM 1545 C CA . GLU A 1 191 ? 21.773 0.271 -2.848 1.00 82.38 191 GLU A CA 1
ATOM 1546 C C . GLU A 1 191 ? 22.052 -1.119 -3.425 1.00 82.38 191 GLU A C 1
ATOM 1548 O O . GLU A 1 191 ? 21.730 -1.371 -4.588 1.00 82.38 191 GLU A O 1
ATOM 1553 N N . GLU A 1 192 ? 22.556 -2.044 -2.608 1.00 88.31 192 GLU A N 1
ATOM 1554 C CA . GLU A 1 192 ? 22.801 -3.427 -3.031 1.00 88.31 192 GLU A CA 1
ATOM 1555 C C . GLU A 1 192 ? 21.504 -4.120 -3.459 1.00 88.31 192 GLU A C 1
ATOM 1557 O O . GLU A 1 192 ? 21.480 -4.854 -4.446 1.00 88.31 192 GLU A O 1
ATOM 1562 N N . ARG A 1 193 ? 20.395 -3.851 -2.759 1.00 89.00 193 ARG A N 1
ATOM 1563 C CA . ARG A 1 193 ? 19.072 -4.375 -3.110 1.00 89.00 193 ARG A CA 1
ATOM 1564 C C . ARG A 1 193 ? 18.623 -3.897 -4.485 1.00 89.00 193 ARG A C 1
ATOM 1566 O O . ARG A 1 193 ? 18.151 -4.707 -5.281 1.00 89.00 193 ARG A O 1
ATOM 1573 N N . VAL A 1 194 ? 18.769 -2.602 -4.770 1.00 83.31 194 VAL A N 1
ATOM 1574 C CA . VAL A 1 194 ? 18.437 -2.028 -6.081 1.00 83.31 194 VAL A CA 1
ATOM 1575 C C . VAL A 1 194 ? 19.304 -2.656 -7.174 1.00 83.31 194 VAL A C 1
ATOM 1577 O O . VAL A 1 194 ? 18.774 -3.075 -8.203 1.00 83.31 194 VAL A O 1
ATOM 1580 N N . GLN A 1 195 ? 20.615 -2.769 -6.950 1.00 83.69 195 GLN A N 1
ATOM 1581 C CA . GLN A 1 195 ? 21.543 -3.371 -7.911 1.00 83.69 195 GLN A CA 1
ATOM 1582 C C . GLN A 1 195 ? 21.217 -4.846 -8.187 1.00 83.69 195 GLN A C 1
ATOM 1584 O O . GLN A 1 195 ? 21.115 -5.253 -9.347 1.00 83.69 195 GLN A O 1
ATOM 1589 N N . GLU A 1 196 ? 20.993 -5.644 -7.143 1.00 87.69 196 GLU A N 1
ATOM 1590 C CA . GLU A 1 196 ? 20.648 -7.060 -7.275 1.00 87.69 196 GLU A CA 1
ATOM 1591 C C . GLU A 1 196 ? 19.275 -7.247 -7.938 1.00 87.69 196 GLU A C 1
ATOM 1593 O O . GLU A 1 196 ? 19.126 -8.076 -8.839 1.00 87.69 196 G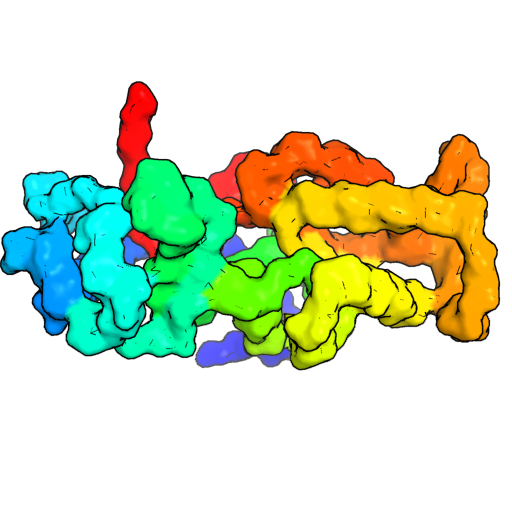LU A O 1
ATOM 1598 N N . GLY A 1 197 ? 18.278 -6.443 -7.555 1.00 88.44 197 GLY A N 1
ATOM 1599 C CA . GLY A 1 197 ? 16.958 -6.444 -8.184 1.00 88.44 197 GLY A CA 1
ATOM 1600 C C . GLY A 1 197 ? 17.044 -6.163 -9.682 1.00 88.44 197 GLY A C 1
ATOM 1601 O O . GLY A 1 197 ? 16.443 -6.881 -10.482 1.00 88.44 197 GLY A O 1
ATOM 1602 N N . PHE A 1 198 ? 17.869 -5.192 -10.084 1.00 83.56 198 PHE A N 1
ATOM 1603 C CA . PHE A 1 198 ? 18.120 -4.905 -11.493 1.00 83.56 198 PHE A CA 1
ATOM 1604 C C . PHE A 1 198 ? 18.839 -6.029 -12.223 1.00 83.56 198 PHE A C 1
ATOM 1606 O O . PHE A 1 198 ? 18.444 -6.391 -13.331 1.00 83.56 198 PHE A O 1
ATOM 1613 N N . LYS A 1 199 ? 19.876 -6.606 -11.621 1.00 84.81 199 LYS A N 1
ATOM 1614 C CA . LYS A 1 199 ? 20.604 -7.739 -12.199 1.00 84.81 199 LYS A CA 1
ATOM 1615 C C . LYS A 1 199 ? 19.661 -8.906 -12.501 1.00 84.81 199 LYS A C 1
ATOM 1617 O O . LYS A 1 199 ? 19.703 -9.469 -13.597 1.00 84.81 199 LYS A O 1
ATOM 1622 N N . LEU A 1 200 ? 18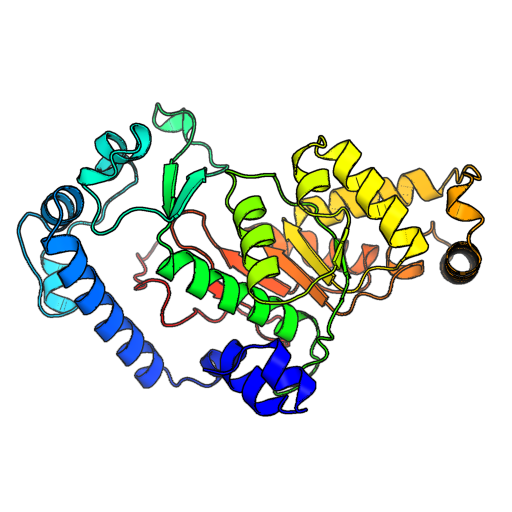.769 -9.231 -11.567 1.00 89.38 200 LEU A N 1
ATOM 1623 C CA . LEU A 1 200 ? 17.748 -10.263 -11.758 1.00 89.38 200 LEU A CA 1
ATOM 1624 C C . LEU A 1 200 ? 16.716 -9.847 -12.814 1.00 89.38 200 LEU A C 1
ATOM 1626 O O . LEU A 1 200 ? 16.402 -10.626 -13.712 1.00 89.38 200 LEU A O 1
ATOM 1630 N N . ALA A 1 201 ? 16.254 -8.599 -12.780 1.00 88.56 201 ALA A N 1
ATOM 1631 C CA . ALA A 1 201 ? 15.335 -8.031 -13.760 1.00 88.56 201 ALA A CA 1
ATOM 1632 C C . ALA A 1 201 ? 15.874 -8.029 -15.198 1.00 88.56 201 ALA A C 1
ATOM 1634 O O . ALA A 1 201 ? 15.113 -8.223 -16.149 1.00 88.56 201 ALA A O 1
ATOM 1635 N N . PHE A 1 202 ? 17.176 -7.826 -15.393 1.00 84.00 202 PHE A N 1
ATOM 1636 C CA . PHE A 1 202 ? 17.806 -7.916 -16.711 1.00 84.00 202 PHE A CA 1
ATOM 1637 C C . PHE A 1 202 ? 17.633 -9.315 -17.315 1.00 84.00 202 PHE A C 1
ATOM 1639 O O . PHE A 1 202 ? 17.274 -9.446 -18.491 1.00 84.00 202 PHE A O 1
ATOM 1646 N N . ARG A 1 203 ? 17.822 -10.356 -16.494 1.00 84.50 203 ARG A N 1
ATOM 1647 C CA . ARG A 1 203 ? 17.674 -11.761 -16.895 1.00 84.50 203 ARG A CA 1
ATOM 1648 C C . ARG A 1 203 ? 16.210 -12.175 -17.027 1.00 84.50 203 ARG A C 1
ATOM 1650 O O . ARG A 1 203 ? 15.816 -12.750 -18.048 1.00 84.50 203 ARG A O 1
ATOM 1657 N N . ASP A 1 204 ? 15.386 -11.834 -16.045 1.00 88.75 204 ASP A N 1
ATOM 1658 C CA . ASP A 1 204 ? 14.059 -12.430 -15.866 1.00 88.75 204 ASP A CA 1
ATOM 1659 C C . ASP A 1 204 ? 12.915 -11.517 -16.344 1.00 88.75 204 ASP A C 1
ATOM 1661 O O . ASP A 1 204 ? 11.827 -11.999 -16.671 1.00 88.75 204 ASP A O 1
ATOM 1665 N N . GLY A 1 205 ? 13.176 -10.220 -16.509 1.00 91.12 205 GLY A N 1
ATOM 1666 C CA . GLY A 1 205 ? 12.175 -9.181 -16.767 1.00 91.12 205 GLY A CA 1
ATOM 1667 C C . GLY A 1 205 ? 11.569 -8.618 -15.478 1.00 91.12 205 GLY A C 1
ATOM 1668 O O . GLY A 1 205 ? 11.851 -9.111 -14.390 1.00 91.12 205 GLY A O 1
ATOM 1669 N N . ILE A 1 206 ? 10.727 -7.594 -15.612 1.00 94.00 206 ILE A N 1
ATOM 1670 C CA . ILE A 1 206 ? 9.911 -7.024 -14.529 1.00 94.00 206 ILE A CA 1
ATOM 1671 C C . ILE A 1 206 ? 8.508 -6.811 -15.088 1.00 94.00 206 ILE A C 1
ATOM 1673 O O . ILE A 1 206 ? 8.377 -6.291 -16.199 1.00 94.00 206 ILE A O 1
ATOM 1677 N N . ASP A 1 207 ? 7.494 -7.176 -14.308 1.00 96.81 207 ASP A N 1
ATOM 1678 C CA . ASP A 1 207 ? 6.086 -7.005 -14.662 1.00 96.81 207 ASP A CA 1
ATOM 1679 C C . ASP A 1 207 ? 5.465 -5.852 -13.859 1.00 96.81 207 ASP A C 1
ATOM 1681 O O . ASP A 1 207 ? 4.789 -4.995 -14.427 1.00 96.81 207 ASP A O 1
ATOM 1685 N N . PHE A 1 208 ? 5.763 -5.757 -12.562 1.00 95.69 208 PHE A N 1
ATOM 1686 C CA . PHE A 1 208 ? 5.248 -4.710 -11.682 1.00 95.69 208 PHE A CA 1
ATOM 1687 C C . PHE A 1 208 ? 6.343 -3.964 -10.939 1.00 95.69 208 PHE A C 1
ATOM 1689 O O . PHE A 1 208 ? 7.371 -4.527 -10.552 1.00 95.69 208 PHE A O 1
ATOM 1696 N N . PHE A 1 209 ? 6.060 -2.691 -10.668 1.00 91.00 209 PHE A N 1
ATOM 1697 C CA . PHE A 1 209 ? 6.878 -1.880 -9.783 1.00 91.00 209 PHE A CA 1
ATOM 1698 C C . PHE A 1 209 ? 6.004 -1.132 -8.768 1.00 91.00 209 PHE A C 1
ATOM 1700 O O . PHE A 1 209 ? 5.150 -0.343 -9.160 1.00 91.00 209 PHE A O 1
ATOM 1707 N N . ALA A 1 210 ? 6.188 -1.385 -7.471 1.00 90.00 210 ALA A N 1
ATOM 1708 C CA . ALA A 1 210 ? 5.389 -0.779 -6.406 1.00 90.00 210 ALA A CA 1
ATOM 1709 C C . ALA A 1 210 ? 6.288 -0.245 -5.288 1.00 90.00 210 ALA A C 1
ATOM 1711 O O . ALA A 1 210 ? 7.233 -0.919 -4.893 1.00 90.00 210 ALA A O 1
ATOM 1712 N N . GLY A 1 211 ? 6.007 0.955 -4.779 1.00 85.56 211 GLY A N 1
ATOM 1713 C CA . GLY A 1 211 ? 6.866 1.609 -3.794 1.00 85.56 211 GLY A CA 1
ATOM 1714 C C . GLY A 1 211 ? 6.674 3.122 -3.728 1.00 85.56 211 GLY A C 1
ATOM 1715 O O . GLY A 1 211 ? 5.658 3.655 -4.171 1.00 85.56 211 GLY A O 1
ATOM 1716 N N . VAL A 1 212 ? 7.661 3.809 -3.149 1.00 82.44 212 VAL A N 1
ATOM 1717 C CA . VAL A 1 212 ? 7.654 5.273 -3.009 1.00 82.44 212 VAL A CA 1
ATOM 1718 C C . VAL A 1 212 ? 8.061 5.931 -4.327 1.00 82.44 212 VAL A C 1
ATOM 1720 O O . VAL A 1 212 ? 9.026 5.508 -4.967 1.00 82.44 212 VAL A O 1
ATOM 1723 N N . SER A 1 213 ? 7.353 6.989 -4.719 1.00 85.56 213 SER A N 1
ATOM 1724 C CA . SER A 1 213 ? 7.512 7.603 -6.040 1.00 85.56 213 SER A CA 1
ATOM 1725 C C . SER A 1 213 ? 8.907 8.183 -6.309 1.00 85.56 213 SER A C 1
ATOM 1727 O O . SER A 1 213 ? 9.479 7.940 -7.375 1.00 85.56 213 SER A O 1
ATOM 1729 N N . SER A 1 214 ? 9.510 8.865 -5.335 1.00 84.88 214 SER A N 1
ATOM 1730 C CA . SER A 1 214 ? 10.904 9.340 -5.410 1.00 84.88 214 SER A CA 1
ATOM 1731 C C . SER A 1 214 ? 11.924 8.221 -5.658 1.00 84.88 214 SER A C 1
ATOM 1733 O O . SER A 1 214 ? 12.892 8.421 -6.397 1.00 84.88 214 SER A O 1
ATOM 1735 N N . VAL A 1 215 ? 11.693 7.016 -5.125 1.00 83.50 215 VAL A N 1
ATOM 1736 C CA . VAL A 1 215 ? 12.581 5.867 -5.355 1.00 83.50 215 VAL A CA 1
ATOM 1737 C C . VAL A 1 215 ? 12.575 5.463 -6.827 1.00 83.50 215 VAL A C 1
ATOM 1739 O O . VAL A 1 215 ? 13.633 5.178 -7.378 1.00 83.50 215 VAL A O 1
ATOM 1742 N N . PHE A 1 216 ? 11.424 5.480 -7.504 1.00 85.62 216 PHE A N 1
ATOM 1743 C CA . PHE A 1 216 ? 11.361 5.151 -8.933 1.00 85.62 216 PHE A CA 1
ATOM 1744 C C . PHE A 1 216 ? 12.193 6.098 -9.794 1.00 85.62 216 PHE A C 1
ATOM 1746 O O . PHE A 1 216 ? 12.805 5.665 -10.775 1.00 85.62 216 PHE A O 1
ATOM 1753 N N . VAL A 1 217 ? 12.208 7.383 -9.436 1.00 88.94 217 VAL A N 1
ATOM 1754 C CA . VAL A 1 217 ? 13.011 8.390 -10.130 1.00 88.94 217 VAL A CA 1
ATOM 1755 C C . VAL A 1 217 ? 14.490 8.141 -9.876 1.00 88.94 217 VAL A C 1
ATOM 1757 O O . VAL A 1 217 ? 15.220 7.935 -10.840 1.00 88.94 217 VAL A O 1
ATOM 1760 N N . ALA A 1 218 ? 14.908 8.036 -8.612 1.00 86.94 218 ALA A N 1
ATOM 1761 C CA . ALA A 1 218 ? 16.309 7.806 -8.256 1.00 86.94 218 ALA A CA 1
ATOM 1762 C C . ALA A 1 218 ? 16.873 6.532 -8.911 1.00 86.94 218 ALA A C 1
ATOM 1764 O O . ALA A 1 218 ? 17.961 6.529 -9.483 1.00 86.94 218 ALA A O 1
ATOM 1765 N N . VAL A 1 219 ? 16.097 5.448 -8.878 1.00 84.38 219 VAL A N 1
ATOM 1766 C CA . VAL A 1 219 ? 16.449 4.152 -9.467 1.00 84.38 219 VAL A CA 1
ATOM 1767 C C . VAL A 1 219 ? 16.518 4.238 -10.999 1.00 84.38 219 VAL A C 1
ATOM 1769 O O . VAL A 1 219 ? 17.445 3.703 -11.605 1.00 84.38 219 VAL A O 1
ATOM 1772 N N . GLY A 1 220 ? 15.576 4.936 -11.641 1.00 87.50 220 GLY A N 1
ATOM 1773 C CA . GLY A 1 220 ? 15.571 5.108 -13.096 1.00 87.50 220 GLY A CA 1
ATOM 1774 C C . GLY A 1 220 ? 16.657 6.058 -13.616 1.00 87.50 220 GLY A C 1
ATOM 1775 O O . GLY A 1 220 ? 17.173 5.847 -14.712 1.00 87.50 220 GLY A O 1
ATOM 1776 N N . GLU A 1 221 ? 17.034 7.076 -12.843 1.00 88.62 221 GLU A N 1
ATOM 1777 C CA . GLU A 1 221 ? 18.113 8.011 -13.184 1.00 88.62 221 GLU A CA 1
ATOM 1778 C C . GLU A 1 221 ? 19.485 7.362 -13.046 1.00 88.62 221 GLU A C 1
ATOM 1780 O O . GLU A 1 221 ? 20.252 7.377 -14.007 1.00 88.62 221 GLU A O 1
ATOM 1785 N N . ARG A 1 222 ? 19.737 6.673 -11.926 1.00 81.56 222 ARG A N 1
ATOM 1786 C CA . ARG A 1 222 ? 20.952 5.866 -11.739 1.00 81.56 222 ARG A CA 1
ATOM 1787 C C . ARG A 1 222 ? 21.129 4.839 -12.853 1.00 81.56 222 ARG A C 1
ATOM 1789 O O . ARG A 1 222 ? 22.230 4.651 -13.362 1.00 81.56 222 ARG A O 1
ATOM 1796 N N . PHE A 1 223 ? 20.037 4.201 -13.274 1.00 83.19 223 PHE A N 1
ATOM 1797 C CA . PHE A 1 223 ? 20.059 3.310 -14.430 1.00 83.19 223 PHE A CA 1
ATOM 1798 C C . PHE A 1 223 ? 20.491 4.048 -15.709 1.00 83.19 223 PHE A C 1
ATOM 1800 O O . PHE A 1 223 ? 21.355 3.571 -16.446 1.00 83.19 223 PHE A O 1
ATOM 1807 N N . ALA A 1 224 ? 19.890 5.207 -15.989 1.00 82.75 224 ALA A N 1
ATOM 1808 C CA . ALA A 1 224 ? 20.187 5.981 -17.190 1.00 82.75 224 ALA A CA 1
ATOM 1809 C C . ALA A 1 224 ? 21.650 6.456 -17.221 1.00 82.75 224 ALA A C 1
ATOM 1811 O O . ALA A 1 224 ? 22.259 6.469 -18.292 1.00 82.75 224 ALA A O 1
ATOM 1812 N N . GLU A 1 225 ? 22.224 6.795 -16.067 1.00 80.12 225 GLU A N 1
ATOM 1813 C CA . GLU A 1 225 ? 23.642 7.133 -15.907 1.00 80.12 225 GLU A CA 1
ATOM 1814 C C . GLU A 1 225 ? 24.547 5.924 -16.161 1.00 80.12 225 GLU A C 1
ATOM 1816 O O . GLU A 1 225 ? 25.410 5.990 -17.037 1.00 80.12 225 GLU A O 1
ATOM 1821 N N . ALA A 1 226 ? 24.295 4.795 -15.490 1.00 70.62 226 ALA A N 1
ATOM 1822 C CA . ALA A 1 226 ? 25.074 3.564 -15.652 1.00 70.62 226 ALA A CA 1
ATOM 1823 C C . ALA A 1 226 ? 25.025 3.016 -17.091 1.00 70.62 226 ALA A C 1
ATOM 1825 O O . ALA A 1 226 ? 26.003 2.470 -17.600 1.00 70.62 226 ALA A O 1
ATOM 1826 N N . SER A 1 227 ? 23.908 3.218 -17.798 1.00 70.19 227 SER A N 1
ATOM 1827 C CA . SER A 1 227 ? 23.749 2.791 -19.194 1.00 70.19 227 SER A CA 1
ATOM 1828 C C . SER A 1 227 ? 24.685 3.499 -20.186 1.00 70.19 227 SER A C 1
ATOM 1830 O O . SER A 1 227 ? 24.799 3.058 -21.330 1.00 70.19 227 SER A O 1
ATOM 1832 N N . ARG A 1 228 ? 25.355 4.588 -19.779 1.00 67.06 228 ARG A N 1
ATOM 1833 C CA . ARG A 1 228 ? 26.322 5.318 -20.618 1.00 67.06 228 ARG A CA 1
ATOM 1834 C C . ARG A 1 228 ? 27.688 4.629 -20.701 1.00 67.06 228 ARG A C 1
ATOM 1836 O O . ARG A 1 228 ? 28.455 4.963 -21.596 1.00 67.06 228 ARG A O 1
ATOM 1843 N N . GLY A 1 229 ? 27.967 3.664 -19.822 1.00 59.16 229 GLY A N 1
ATOM 1844 C CA . GLY A 1 229 ? 29.231 2.923 -19.758 1.00 59.16 229 GLY A CA 1
ATOM 1845 C C . GLY A 1 229 ? 28.999 1.442 -19.471 1.00 59.16 229 GLY A C 1
ATOM 1846 O O . GLY A 1 229 ? 29.441 0.938 -18.448 1.00 59.16 229 GLY A O 1
ATOM 1847 N N . ILE A 1 230 ? 28.245 0.756 -20.338 1.00 58.66 230 ILE A N 1
ATOM 1848 C CA . ILE A 1 230 ? 27.898 -0.660 -20.142 1.00 58.66 230 ILE A CA 1
ATOM 1849 C C . ILE A 1 230 ? 29.165 -1.515 -20.208 1.00 58.66 230 ILE A C 1
ATOM 1851 O O . ILE A 1 230 ? 29.662 -1.817 -21.292 1.00 58.66 230 ILE A O 1
ATOM 1855 N N . GLU A 1 231 ? 29.648 -1.948 -19.050 1.00 52.78 231 GLU A N 1
ATOM 1856 C CA . GLU A 1 231 ? 30.656 -2.997 -18.954 1.00 52.78 231 GLU A CA 1
ATOM 1857 C C . GLU A 1 231 ? 30.000 -4.373 -19.128 1.00 52.78 231 GLU A C 1
ATOM 1859 O O . GLU A 1 231 ? 28.964 -4.693 -18.530 1.00 52.78 231 GLU A O 1
ATOM 1864 N N . PHE A 1 232 ? 30.597 -5.205 -19.981 1.00 51.16 232 PHE A N 1
ATOM 1865 C CA . PHE A 1 232 ? 30.106 -6.547 -20.274 1.00 51.16 232 PHE A CA 1
ATOM 1866 C C . PHE A 1 232 ? 30.351 -7.486 -19.083 1.00 51.16 232 PHE A C 1
ATOM 1868 O O . PHE A 1 232 ? 31.371 -8.161 -18.998 1.00 51.16 232 PHE A O 1
ATOM 1875 N N . SER A 1 233 ? 29.397 -7.545 -18.152 1.00 57.75 233 SER A N 1
ATOM 1876 C CA . SER A 1 233 ? 29.392 -8.550 -17.084 1.00 57.75 233 SER A CA 1
ATOM 1877 C C . SER A 1 233 ? 28.911 -9.924 -17.588 1.00 57.75 233 SER A C 1
ATOM 1879 O O . SER A 1 233 ? 28.078 -9.991 -18.497 1.00 57.75 233 SER A O 1
ATOM 1881 N N . PRO A 1 234 ? 29.325 -11.043 -16.961 1.00 55.78 234 PRO A N 1
ATOM 1882 C CA . PRO A 1 234 ? 28.869 -12.391 -17.327 1.00 55.78 234 PRO A CA 1
ATOM 1883 C C . PRO A 1 234 ? 27.343 -12.562 -17.287 1.00 55.78 234 PRO A C 1
ATOM 1885 O O . PRO A 1 234 ? 26.771 -13.336 -18.050 1.00 55.78 234 PRO A O 1
ATOM 1888 N N . THR A 1 235 ? 26.648 -11.795 -16.442 1.00 57.91 235 THR A N 1
ATOM 1889 C CA . THR A 1 235 ? 25.180 -11.776 -16.378 1.00 57.91 235 THR A CA 1
ATOM 1890 C C . THR A 1 235 ? 24.498 -11.224 -17.631 1.00 57.91 235 THR A C 1
ATOM 1892 O O . THR A 1 235 ? 23.330 -11.537 -17.878 1.00 57.91 235 THR A O 1
ATOM 1895 N N . LEU A 1 236 ? 25.209 -10.443 -18.451 1.00 60.69 236 LEU A N 1
ATOM 1896 C CA . LEU A 1 236 ? 24.703 -9.960 -19.735 1.00 60.69 236 LEU A CA 1
ATOM 1897 C C . LEU A 1 236 ? 24.743 -11.037 -20.825 1.00 60.69 236 LEU A C 1
ATOM 1899 O O . LEU A 1 236 ? 23.998 -10.910 -21.789 1.00 60.69 236 LEU A O 1
ATOM 1903 N N . LEU A 1 237 ? 25.527 -12.111 -20.658 1.00 66.69 237 LEU A N 1
ATOM 1904 C CA . LEU A 1 237 ? 25.705 -13.170 -21.665 1.00 66.69 237 LEU A CA 1
ATOM 1905 C C . LEU A 1 237 ? 24.509 -14.130 -21.784 1.00 66.69 237 LEU A C 1
ATOM 1907 O O . LEU A 1 237 ? 24.495 -15.001 -22.651 1.00 66.69 237 LEU A O 1
ATOM 1911 N N . HIS A 1 238 ? 23.481 -13.987 -20.944 1.00 76.88 238 HIS A N 1
ATOM 1912 C CA . HIS A 1 238 ? 22.274 -14.795 -21.079 1.00 76.88 238 HIS A CA 1
ATOM 1913 C C . HIS A 1 238 ? 21.493 -14.387 -22.351 1.00 76.88 238 HIS A C 1
ATOM 1915 O O . HIS A 1 238 ? 21.209 -13.197 -22.522 1.00 76.88 238 HIS A O 1
ATOM 1921 N N . PRO A 1 239 ? 21.042 -15.327 -23.210 1.00 82.00 239 PRO A N 1
ATOM 1922 C CA . PRO A 1 239 ? 20.420 -14.999 -24.501 1.00 82.00 239 PRO A CA 1
ATOM 1923 C C . PRO A 1 239 ? 19.234 -14.028 -24.404 1.00 82.00 239 PRO A C 1
ATOM 1925 O O . PRO A 1 239 ? 19.114 -13.088 -25.190 1.00 82.00 239 PRO A O 1
ATOM 1928 N N . LYS A 1 240 ? 18.377 -14.199 -23.385 1.00 83.69 240 LYS A N 1
ATOM 1929 C CA . LYS A 1 240 ? 17.246 -13.284 -23.134 1.00 83.69 240 LYS A CA 1
ATOM 1930 C C . LYS A 1 240 ? 17.705 -11.865 -22.770 1.00 83.69 240 LYS A C 1
ATOM 1932 O O . LYS A 1 240 ? 17.047 -10.904 -23.162 1.00 83.69 240 LYS A O 1
ATOM 1937 N N . SER A 1 241 ? 18.813 -11.731 -22.039 1.00 83.31 241 SER A N 1
ATOM 1938 C CA . SER A 1 241 ? 19.385 -10.437 -21.653 1.00 83.31 241 SER A CA 1
ATOM 1939 C C . SER A 1 241 ? 19.964 -9.720 -22.871 1.00 83.31 241 SER A C 1
ATOM 1941 O O . SER A 1 241 ? 19.650 -8.551 -23.082 1.00 83.31 241 SER A O 1
ATOM 1943 N N . LEU A 1 242 ? 20.715 -10.435 -23.718 1.00 84.56 242 LEU A N 1
ATOM 1944 C CA . LEU A 1 242 ? 21.265 -9.900 -24.970 1.00 84.56 242 LEU A CA 1
ATOM 1945 C C . LEU A 1 242 ? 20.165 -9.415 -25.915 1.00 84.56 242 LEU A C 1
ATOM 1947 O O . LEU A 1 242 ? 20.253 -8.313 -26.449 1.00 84.56 242 LEU A O 1
ATOM 1951 N N . PHE A 1 243 ? 19.094 -10.197 -26.075 1.00 87.06 243 PHE A N 1
ATOM 1952 C CA . PHE A 1 243 ? 17.961 -9.798 -26.908 1.00 87.06 243 PHE A CA 1
ATOM 1953 C C . PHE A 1 243 ? 17.279 -8.522 -26.390 1.00 87.06 243 PHE A C 1
ATOM 1955 O O . PHE A 1 243 ? 17.016 -7.598 -27.165 1.00 87.06 243 PHE A O 1
ATOM 1962 N N . ARG A 1 244 ? 17.022 -8.430 -25.075 1.00 88.44 244 ARG A N 1
ATOM 1963 C CA . ARG A 1 244 ? 16.452 -7.214 -24.467 1.00 88.44 244 ARG A CA 1
ATOM 1964 C C . ARG A 1 244 ? 17.374 -6.017 -24.646 1.00 88.44 244 ARG A C 1
ATOM 1966 O O . ARG A 1 244 ? 16.895 -4.953 -25.027 1.00 88.44 244 ARG A O 1
ATOM 1973 N N . LEU A 1 245 ? 18.672 -6.199 -24.412 1.00 87.81 245 LEU A N 1
ATOM 1974 C CA . LEU A 1 245 ? 19.670 -5.149 -24.573 1.00 87.81 245 LEU A CA 1
ATOM 1975 C C . LEU A 1 245 ? 19.731 -4.661 -26.024 1.00 87.81 245 LEU A C 1
ATOM 1977 O O . LEU A 1 245 ? 19.666 -3.460 -26.260 1.00 87.81 245 LEU A O 1
ATOM 1981 N N . GLY A 1 246 ? 19.764 -5.572 -26.998 1.00 88.44 246 GLY A N 1
ATOM 1982 C CA . GLY A 1 246 ? 19.737 -5.230 -28.420 1.00 88.44 246 GLY A CA 1
ATOM 1983 C C . GLY A 1 246 ? 18.491 -4.427 -28.798 1.00 88.44 246 GLY A C 1
ATOM 1984 O O . GLY A 1 246 ? 18.598 -3.351 -29.387 1.00 88.44 246 GLY A O 1
ATOM 1985 N N . LYS A 1 247 ? 17.302 -4.884 -28.377 1.00 91.31 247 LYS A N 1
ATOM 1986 C CA . LYS A 1 247 ? 16.042 -4.149 -28.584 1.00 91.31 247 LYS A CA 1
ATOM 1987 C C . LYS A 1 247 ? 16.075 -2.765 -27.932 1.00 91.31 247 LYS A C 1
ATOM 1989 O O . LYS A 1 247 ? 15.603 -1.796 -28.527 1.00 91.31 247 LYS A O 1
ATOM 1994 N N . ALA A 1 248 ? 16.621 -2.667 -26.724 1.00 91.50 248 ALA A N 1
ATOM 1995 C CA . ALA A 1 248 ? 16.697 -1.414 -25.991 1.00 91.50 248 ALA A CA 1
ATOM 1996 C C . ALA A 1 248 ? 17.672 -0.419 -26.637 1.00 91.50 248 ALA A C 1
ATOM 1998 O O . ALA A 1 248 ? 17.337 0.757 -26.762 1.00 91.50 248 ALA A O 1
ATOM 1999 N N . LEU A 1 249 ? 18.822 -0.893 -27.128 1.00 90.44 249 LEU A N 1
ATOM 2000 C CA . LEU A 1 249 ? 19.794 -0.091 -27.875 1.00 90.44 249 LEU A CA 1
ATOM 2001 C C . LEU A 1 249 ? 19.214 0.445 -29.187 1.00 90.44 249 LEU A C 1
ATOM 2003 O O . LEU A 1 249 ? 19.437 1.604 -29.531 1.00 90.44 249 LEU A O 1
ATOM 2007 N N . LEU A 1 250 ? 18.444 -0.369 -29.913 1.00 92.38 250 LEU A N 1
ATOM 2008 C CA . LEU A 1 250 ? 17.762 0.082 -31.129 1.00 92.38 250 LEU A CA 1
ATOM 2009 C C . LEU A 1 250 ? 16.749 1.193 -30.820 1.00 92.38 250 LEU A C 1
ATOM 2011 O O . LEU A 1 250 ? 16.757 2.238 -31.472 1.00 92.38 250 LEU A O 1
ATOM 2015 N N . LYS A 1 251 ? 15.918 1.006 -29.786 1.00 93.38 251 LYS A N 1
ATOM 2016 C CA . LYS A 1 251 ? 14.940 2.013 -29.345 1.00 93.38 251 LYS A CA 1
ATOM 2017 C C . LYS A 1 251 ? 15.602 3.314 -28.890 1.00 93.38 251 LYS A C 1
ATOM 2019 O O . LYS A 1 251 ? 15.139 4.391 -29.263 1.00 93.38 251 LYS A O 1
ATOM 2024 N N . SER A 1 252 ? 16.666 3.232 -28.092 1.00 92.38 252 SER A N 1
ATOM 2025 C CA . SER A 1 252 ? 17.343 4.413 -27.547 1.00 92.38 252 SER A CA 1
ATOM 2026 C C . SER A 1 252 ? 18.065 5.209 -28.638 1.00 92.38 252 SER A C 1
ATOM 2028 O O . SER A 1 252 ? 17.888 6.428 -28.712 1.00 92.38 252 SER A O 1
ATOM 2030 N N . LYS A 1 253 ? 18.767 4.528 -29.560 1.00 90.75 253 LYS A N 1
ATOM 2031 C CA . LYS A 1 253 ? 19.401 5.156 -30.732 1.00 90.75 253 LYS A CA 1
ATOM 2032 C C . LYS A 1 253 ? 18.381 5.808 -31.660 1.00 90.75 253 LYS A C 1
ATOM 2034 O O . LYS A 1 253 ? 18.569 6.960 -32.041 1.00 90.75 253 LYS A O 1
ATOM 2039 N N . SER A 1 254 ? 17.279 5.120 -31.972 1.00 93.44 254 SER A N 1
ATOM 2040 C CA . SER A 1 254 ? 16.199 5.693 -32.790 1.00 93.44 254 SER A CA 1
ATOM 2041 C C . SER A 1 254 ? 15.585 6.940 -32.148 1.00 93.44 254 SER A C 1
ATOM 2043 O O . SER A 1 254 ? 15.176 7.854 -32.858 1.00 93.44 254 SER A O 1
ATOM 2045 N N . ALA A 1 255 ? 15.536 6.996 -30.816 1.00 91.75 255 ALA A N 1
ATOM 2046 C CA . ALA A 1 255 ? 15.035 8.139 -30.059 1.00 91.75 255 ALA A CA 1
ATOM 2047 C C . ALA A 1 255 ? 16.106 9.211 -29.761 1.00 91.75 255 ALA A C 1
ATOM 2049 O O . ALA A 1 255 ? 15.812 10.156 -29.032 1.00 91.75 255 ALA A O 1
ATOM 2050 N N . LYS A 1 256 ? 17.334 9.067 -30.289 1.00 91.06 256 LYS A N 1
ATOM 2051 C CA . LYS A 1 256 ? 18.469 9.992 -30.098 1.00 91.06 256 LYS A CA 1
ATOM 2052 C C . LYS A 1 256 ? 18.742 10.344 -28.625 1.00 91.06 256 LYS A C 1
ATOM 2054 O O . LYS A 1 256 ? 19.040 11.488 -28.294 1.00 91.06 256 LYS A O 1
ATOM 2059 N N . ARG A 1 257 ? 18.632 9.361 -27.727 1.00 90.81 257 ARG A N 1
ATOM 2060 C CA . ARG A 1 257 ? 18.847 9.536 -26.280 1.00 90.81 257 ARG A CA 1
ATOM 2061 C C . ARG A 1 257 ? 19.562 8.336 -25.664 1.00 90.81 257 ARG A C 1
ATOM 2063 O O . ARG A 1 257 ? 19.628 7.267 -26.265 1.00 90.81 257 ARG A O 1
ATOM 2070 N N . GLY A 1 258 ? 20.035 8.504 -24.429 1.00 88.00 258 GLY A N 1
ATOM 2071 C CA . GLY A 1 258 ? 20.502 7.388 -23.603 1.00 88.00 258 GLY A CA 1
ATOM 2072 C C . GLY A 1 258 ? 19.407 6.340 -23.373 1.00 88.00 258 GLY A C 1
ATOM 2073 O O . GLY A 1 258 ? 18.206 6.627 -23.480 1.00 88.00 258 GLY A O 1
ATOM 2074 N N . MET A 1 259 ? 19.831 5.114 -23.069 1.00 90.12 259 MET A N 1
ATOM 2075 C CA . MET A 1 259 ? 18.920 4.020 -22.754 1.00 90.12 259 MET A CA 1
ATOM 2076 C C . MET A 1 259 ? 18.217 4.279 -21.421 1.00 90.12 259 MET A C 1
ATOM 2078 O O . MET A 1 259 ? 18.814 4.743 -20.455 1.00 90.12 259 MET A O 1
ATOM 2082 N N . LEU A 1 260 ? 16.924 3.983 -21.388 1.00 92.75 260 LEU A N 1
ATOM 2083 C CA . LEU A 1 260 ? 16.070 4.135 -20.217 1.00 92.75 260 LEU A CA 1
ATOM 2084 C C . LEU A 1 260 ? 15.465 2.781 -19.830 1.00 92.75 260 LEU A C 1
ATOM 2086 O O . LEU A 1 260 ? 15.357 1.899 -20.688 1.00 92.75 260 LEU A O 1
ATOM 2090 N N . PRO A 1 261 ? 14.985 2.617 -18.584 1.00 91.69 261 PRO A N 1
ATOM 2091 C CA . PRO A 1 261 ? 14.327 1.382 -18.157 1.00 91.69 261 PRO A CA 1
ATOM 2092 C C . PRO A 1 261 ? 13.194 0.922 -19.092 1.00 91.69 261 PRO A C 1
ATOM 2094 O O . PRO A 1 261 ? 13.098 -0.264 -19.404 1.00 91.69 261 PRO A O 1
ATOM 2097 N N . LYS A 1 262 ? 12.390 1.855 -19.628 1.00 94.50 262 LYS A N 1
ATOM 2098 C CA . LYS A 1 262 ? 11.299 1.561 -20.585 1.00 94.50 262 LYS A CA 1
ATOM 2099 C C . LYS A 1 262 ? 11.740 0.939 -21.914 1.00 94.50 262 LYS A C 1
ATOM 2101 O O . LYS A 1 262 ? 10.918 0.420 -22.673 1.00 94.50 262 LYS A O 1
ATOM 2106 N N . ASP A 1 263 ? 13.023 1.045 -22.249 1.00 93.19 263 ASP A N 1
ATOM 2107 C CA . ASP A 1 263 ? 13.555 0.437 -23.465 1.00 93.19 263 ASP A CA 1
ATOM 2108 C C . ASP A 1 263 ? 13.777 -1.067 -23.270 1.00 93.19 263 ASP A C 1
ATOM 2110 O O . ASP A 1 263 ? 13.551 -1.837 -24.210 1.00 93.19 263 ASP A O 1
ATOM 2114 N N . LEU A 1 264 ? 14.143 -1.471 -22.046 1.00 90.75 264 LEU A N 1
ATOM 2115 C CA . LEU A 1 264 ? 14.397 -2.854 -21.636 1.00 90.75 264 LEU A CA 1
ATOM 2116 C C . LEU A 1 264 ? 13.136 -3.586 -21.184 1.00 90.75 264 LEU A C 1
ATOM 2118 O O . LEU A 1 264 ? 12.907 -4.729 -21.586 1.00 90.75 264 LEU A O 1
ATOM 2122 N N . TRP A 1 265 ? 12.334 -2.939 -20.339 1.00 92.44 265 TRP A N 1
ATOM 2123 C CA . TRP A 1 265 ? 11.173 -3.546 -19.698 1.00 92.44 265 TRP A CA 1
ATOM 2124 C C . TRP A 1 265 ? 9.882 -2.879 -20.147 1.00 92.44 265 TRP A C 1
ATOM 2126 O O . TRP A 1 265 ? 9.815 -1.679 -20.400 1.00 92.44 265 TRP A O 1
ATOM 2136 N N . THR A 1 266 ? 8.830 -3.683 -20.249 1.00 93.25 266 THR A N 1
ATOM 2137 C CA . THR A 1 266 ? 7.469 -3.217 -20.507 1.00 93.25 266 THR A CA 1
ATOM 2138 C C . THR A 1 266 ? 6.630 -3.632 -19.315 1.00 93.25 266 THR A C 1
ATOM 2140 O O . THR A 1 266 ? 6.179 -4.768 -19.242 1.00 93.25 266 THR A O 1
ATOM 2143 N N . LEU A 1 267 ? 6.496 -2.719 -18.355 1.00 95.69 267 LEU A N 1
ATOM 2144 C CA . LEU A 1 267 ? 5.774 -2.981 -17.115 1.00 95.69 267 LEU A CA 1
ATOM 2145 C C . LEU A 1 267 ? 4.275 -3.148 -17.398 1.00 95.69 267 LEU A C 1
ATOM 2147 O O . LEU A 1 267 ? 3.706 -2.378 -18.176 1.00 95.69 267 LEU A O 1
ATOM 2151 N N . LYS A 1 268 ? 3.635 -4.110 -16.727 1.00 97.19 268 LYS A N 1
ATOM 2152 C CA . LYS A 1 268 ? 2.176 -4.236 -16.643 1.00 97.19 268 LYS A CA 1
ATOM 2153 C C . LYS A 1 268 ? 1.608 -3.032 -15.891 1.00 97.19 268 LYS A C 1
ATOM 2155 O O . LYS A 1 268 ? 0.770 -2.324 -16.443 1.00 97.19 268 LYS A O 1
ATOM 2160 N N . GLY A 1 269 ? 2.134 -2.737 -14.698 1.00 95.88 269 GLY A N 1
ATOM 2161 C CA . GLY A 1 269 ? 1.683 -1.614 -13.872 1.00 95.88 269 GLY A CA 1
ATOM 2162 C C . GLY A 1 269 ? 2.755 -1.046 -12.941 1.00 95.88 269 GLY A C 1
ATOM 2163 O O . GLY A 1 269 ? 3.710 -1.729 -12.565 1.00 95.88 269 GLY A O 1
ATOM 2164 N N . VAL A 1 270 ? 2.577 0.223 -12.566 1.00 95.44 270 VAL A N 1
ATOM 2165 C CA . VAL A 1 270 ? 3.391 0.920 -11.559 1.00 95.44 270 VAL A CA 1
ATOM 2166 C C . VAL A 1 270 ? 2.458 1.471 -10.490 1.00 95.44 270 VAL A C 1
ATOM 2168 O O . VAL A 1 270 ? 1.495 2.146 -10.838 1.00 95.44 270 VAL A O 1
ATOM 2171 N N . VAL A 1 271 ? 2.737 1.217 -9.212 1.00 94.69 271 VAL A N 1
ATOM 2172 C CA . VAL A 1 271 ? 1.968 1.755 -8.077 1.00 94.69 271 VAL A CA 1
ATOM 2173 C C . VAL A 1 271 ? 2.868 2.661 -7.247 1.00 94.69 271 VAL A C 1
ATOM 2175 O O . VAL A 1 271 ? 3.855 2.204 -6.673 1.00 94.69 271 VAL A O 1
ATOM 2178 N N . GLY A 1 272 ? 2.524 3.944 -7.189 1.00 90.69 272 GLY A N 1
ATOM 2179 C CA . GLY A 1 272 ? 3.204 4.939 -6.367 1.00 90.69 272 GLY A CA 1
ATOM 2180 C C . GLY A 1 272 ? 2.447 5.206 -5.079 1.00 90.69 272 GLY A C 1
ATOM 2181 O O . GLY A 1 272 ? 1.271 5.561 -5.111 1.00 90.69 272 GLY A O 1
ATOM 2182 N N . SER A 1 273 ? 3.138 5.056 -3.954 1.00 83.50 273 SER A N 1
ATOM 2183 C CA . SER A 1 273 ? 2.674 5.513 -2.647 1.00 83.50 273 SER A CA 1
ATOM 2184 C C . SER A 1 273 ? 3.459 6.748 -2.202 1.00 83.50 273 SER A C 1
ATOM 2186 O O . SER A 1 273 ? 4.626 6.916 -2.562 1.00 83.50 273 SER A O 1
ATOM 2188 N N . GLY A 1 274 ? 2.810 7.611 -1.418 1.00 75.12 274 GLY A N 1
ATOM 2189 C CA . GLY A 1 274 ? 3.393 8.840 -0.879 1.00 75.12 274 GLY A CA 1
ATOM 2190 C C . GLY A 1 274 ? 2.785 10.115 -1.460 1.00 75.12 274 GLY A C 1
ATOM 2191 O O . GLY A 1 274 ? 2.090 10.104 -2.481 1.00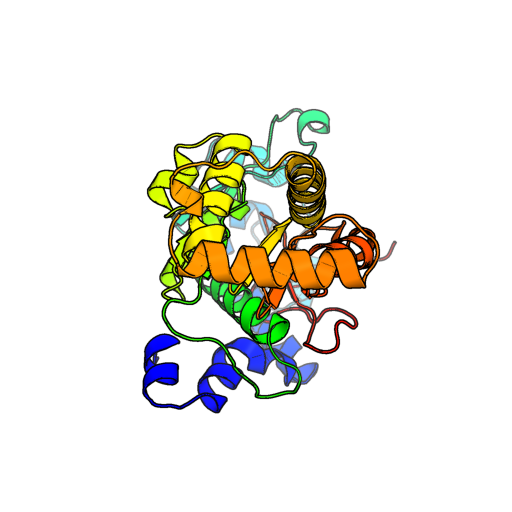 75.12 274 GLY A O 1
ATOM 2192 N N . THR A 1 275 ? 3.060 11.230 -0.783 1.00 73.12 275 THR A N 1
ATOM 2193 C CA . THR A 1 275 ? 2.562 12.576 -1.117 1.00 73.12 275 THR A CA 1
ATOM 2194 C C . THR A 1 275 ? 3.203 13.162 -2.378 1.00 73.12 275 THR A C 1
ATOM 2196 O O . THR A 1 275 ? 2.675 14.094 -2.974 1.00 73.12 275 THR A O 1
ATOM 2199 N N . ASP A 1 276 ? 4.319 12.589 -2.825 1.00 79.19 276 ASP A N 1
ATOM 2200 C CA . ASP A 1 276 ? 5.144 13.039 -3.945 1.00 79.19 276 ASP A CA 1
ATOM 2201 C C . ASP A 1 276 ? 4.780 12.373 -5.287 1.00 79.19 276 ASP A C 1
ATOM 2203 O O . ASP A 1 276 ? 5.363 12.689 -6.327 1.00 79.19 276 ASP A O 1
ATOM 2207 N N . THR A 1 277 ? 3.790 11.474 -5.310 1.00 83.50 277 THR A N 1
ATOM 2208 C CA . THR A 1 277 ? 3.423 10.715 -6.521 1.00 83.50 277 THR A CA 1
ATOM 2209 C C . THR A 1 277 ? 2.974 11.613 -7.671 1.00 83.50 277 THR A C 1
ATOM 2211 O O . THR A 1 277 ? 3.406 11.417 -8.808 1.00 83.50 277 THR A O 1
ATOM 2214 N N . ALA A 1 278 ? 2.164 12.637 -7.390 1.00 84.12 278 ALA A N 1
ATOM 2215 C CA . ALA A 1 278 ? 1.748 13.611 -8.399 1.00 84.12 278 ALA A CA 1
ATOM 2216 C C . ALA A 1 278 ? 2.944 14.391 -8.977 1.00 84.12 278 ALA A C 1
ATOM 2218 O O . ALA A 1 278 ? 3.015 14.585 -10.190 1.00 84.12 278 ALA A O 1
ATOM 2219 N N . ILE A 1 279 ? 3.910 14.757 -8.128 1.00 87.81 279 ILE A N 1
ATOM 2220 C CA . ILE A 1 279 ? 5.112 15.514 -8.509 1.00 87.81 279 ILE A CA 1
ATOM 2221 C C . ILE A 1 279 ? 5.989 14.682 -9.453 1.00 87.81 279 ILE A C 1
ATOM 2223 O O . ILE A 1 279 ? 6.421 15.159 -10.503 1.00 87.81 279 ILE A O 1
ATOM 2227 N N . TYR A 1 280 ? 6.219 13.411 -9.121 1.00 90.69 280 TYR A N 1
ATOM 2228 C CA . TYR A 1 280 ? 7.122 12.552 -9.889 1.00 90.69 280 TYR A CA 1
ATOM 2229 C C . TYR A 1 280 ? 6.461 11.819 -11.061 1.00 90.69 280 TYR A C 1
ATOM 2231 O O . TYR A 1 280 ? 7.172 11.226 -11.875 1.00 90.69 280 TYR A O 1
ATOM 2239 N N . SER A 1 281 ? 5.134 11.874 -11.210 1.00 91.69 281 SER A N 1
ATOM 2240 C CA . SER A 1 281 ? 4.383 11.088 -12.202 1.00 91.69 281 SER A CA 1
ATOM 2241 C C . SER A 1 281 ? 4.915 11.229 -13.634 1.00 91.69 281 SER A C 1
ATOM 2243 O O . SER A 1 281 ? 5.181 10.226 -14.306 1.00 91.69 281 SER A O 1
ATOM 2245 N N . HIS A 1 282 ? 5.165 12.463 -14.092 1.00 94.06 282 HIS A N 1
ATOM 2246 C CA . HIS A 1 282 ? 5.711 12.702 -15.431 1.00 94.06 282 HIS A CA 1
ATOM 2247 C C . HIS A 1 282 ? 7.122 12.118 -15.588 1.00 94.06 282 HIS A C 1
ATOM 2249 O O . HIS A 1 282 ? 7.434 11.489 -16.603 1.00 94.06 282 HIS A O 1
ATOM 2255 N N . ARG A 1 283 ? 7.975 12.281 -14.569 1.00 95.19 283 ARG A N 1
ATOM 2256 C CA . ARG A 1 283 ? 9.351 11.773 -14.589 1.00 95.19 283 ARG A CA 1
ATOM 2257 C C . ARG A 1 283 ? 9.385 10.247 -14.580 1.00 95.19 283 ARG A C 1
ATOM 2259 O O . ARG A 1 283 ? 10.120 9.654 -15.366 1.00 95.19 283 ARG A O 1
ATOM 2266 N N . ILE A 1 284 ? 8.542 9.614 -13.769 1.00 94.38 284 ILE A N 1
ATOM 2267 C CA . ILE A 1 284 ? 8.385 8.157 -13.716 1.00 94.38 284 ILE A CA 1
ATOM 2268 C C . ILE A 1 284 ? 7.918 7.632 -15.071 1.00 94.38 284 ILE A C 1
ATOM 2270 O O . ILE A 1 284 ? 8.536 6.720 -15.614 1.00 94.38 284 ILE A O 1
ATOM 2274 N N . HIS A 1 285 ? 6.902 8.252 -15.674 1.00 95.94 285 HIS A N 1
ATOM 2275 C CA . HIS A 1 285 ? 6.436 7.872 -17.005 1.00 95.94 285 HIS A CA 1
ATOM 2276 C C . HIS A 1 285 ? 7.530 8.027 -18.072 1.00 95.94 285 HIS A C 1
ATOM 2278 O O . HIS A 1 285 ? 7.701 7.149 -18.920 1.00 95.94 285 HIS A O 1
ATOM 2284 N N . TYR A 1 286 ? 8.321 9.101 -18.013 1.00 95.38 286 TYR A N 1
ATOM 2285 C CA . TYR A 1 286 ? 9.454 9.293 -18.915 1.00 95.38 286 TYR A CA 1
ATOM 2286 C C . TYR A 1 286 ? 10.497 8.169 -18.798 1.00 95.38 286 TYR A C 1
ATOM 2288 O O . TYR A 1 286 ? 10.961 7.683 -19.832 1.00 95.38 286 TYR A O 1
ATOM 2296 N N . LEU A 1 287 ? 10.846 7.744 -17.580 1.00 94.69 287 LEU A N 1
ATOM 2297 C CA . LEU A 1 287 ? 11.871 6.724 -17.322 1.00 94.69 287 LEU A CA 1
ATOM 2298 C C . LEU A 1 287 ? 11.362 5.296 -17.589 1.00 94.69 287 LEU A C 1
ATOM 2300 O O . LEU A 1 287 ? 12.029 4.510 -18.262 1.00 94.69 287 LEU A O 1
ATOM 2304 N N . TRP A 1 288 ? 10.166 4.974 -17.097 1.00 94.12 288 TRP A N 1
ATOM 2305 C CA . TRP A 1 288 ? 9.634 3.609 -17.005 1.00 94.12 288 TRP A CA 1
ATOM 2306 C C . TRP A 1 288 ? 8.533 3.292 -18.018 1.00 94.12 288 TRP A C 1
ATOM 2308 O O . TRP A 1 288 ? 8.150 2.137 -18.169 1.00 94.12 288 TRP A O 1
ATOM 2318 N N . GLY A 1 289 ? 8.028 4.293 -18.745 1.00 94.75 289 GLY A N 1
ATOM 2319 C CA . GLY A 1 289 ? 7.014 4.102 -19.788 1.00 94.75 289 GLY A CA 1
ATOM 2320 C C . GLY A 1 289 ? 5.614 3.783 -19.256 1.00 94.75 289 GLY A C 1
ATOM 2321 O O . GLY A 1 289 ? 4.714 3.502 -20.043 1.00 94.75 289 GLY A O 1
ATOM 2322 N N . LYS A 1 290 ? 5.412 3.841 -17.935 1.00 95.00 290 LYS A N 1
ATOM 2323 C CA . LYS A 1 290 ? 4.118 3.682 -17.265 1.00 95.00 290 LYS A CA 1
ATOM 2324 C C . LYS A 1 290 ? 3.925 4.784 -16.235 1.00 95.00 290 LYS A C 1
ATOM 2326 O O . LYS A 1 290 ? 4.866 5.156 -15.536 1.00 95.00 290 LYS A O 1
ATOM 2331 N N . ARG A 1 291 ? 2.710 5.332 -16.178 1.00 94.06 291 ARG A N 1
ATOM 2332 C CA . ARG A 1 291 ? 2.332 6.296 -15.142 1.00 94.06 291 ARG A CA 1
ATOM 2333 C C . ARG A 1 291 ? 2.122 5.544 -13.826 1.00 94.06 291 ARG A C 1
ATOM 2335 O O . ARG A 1 291 ? 1.490 4.486 -13.859 1.00 94.06 291 ARG A O 1
ATOM 2342 N N . PRO A 1 292 ? 2.634 6.057 -12.698 1.00 94.94 292 PRO A N 1
ATOM 2343 C CA . PRO A 1 292 ? 2.354 5.467 -11.401 1.00 94.94 292 PRO A CA 1
ATOM 2344 C C . PRO A 1 292 ? 0.879 5.680 -11.059 1.00 94.94 292 PRO A C 1
ATOM 2346 O O . PRO A 1 292 ? 0.373 6.799 -11.135 1.00 94.94 292 PRO A O 1
ATOM 2349 N N . LEU A 1 293 ? 0.193 4.605 -10.693 1.00 95.81 293 LEU A N 1
ATOM 2350 C CA . LEU A 1 293 ? -1.120 4.669 -10.079 1.00 95.81 293 LEU A CA 1
ATOM 2351 C C . LEU A 1 293 ? -0.948 5.061 -8.615 1.00 95.81 293 LEU A C 1
ATOM 2353 O O . LEU A 1 293 ? -0.187 4.420 -7.891 1.00 95.81 293 LEU A O 1
ATOM 2357 N N . GLY A 1 294 ? -1.627 6.119 -8.187 1.00 94.69 294 GLY A N 1
ATOM 2358 C CA . GLY A 1 294 ? -1.537 6.596 -6.817 1.00 94.69 294 GLY A CA 1
ATOM 2359 C C . GLY A 1 294 ? -2.229 5.664 -5.820 1.00 94.69 294 GLY A C 1
ATOM 2360 O O . GLY A 1 294 ? -3.383 5.270 -6.003 1.00 94.69 294 GLY A O 1
ATOM 2361 N N . LEU A 1 295 ? -1.537 5.391 -4.721 1.00 94.00 295 LEU A N 1
ATOM 2362 C CA . LEU A 1 295 ? -2.046 4.717 -3.535 1.00 94.00 295 LEU A CA 1
ATOM 2363 C C . LEU A 1 295 ? -1.749 5.597 -2.317 1.00 94.00 295 LEU A C 1
ATOM 2365 O O . LEU A 1 295 ? -0.592 5.800 -1.951 1.00 94.00 295 LEU A O 1
ATOM 2369 N N . TYR A 1 296 ? -2.789 6.135 -1.691 1.00 92.75 296 TYR A N 1
ATOM 2370 C CA . TYR A 1 296 ? -2.656 6.898 -0.459 1.00 92.75 296 TYR A CA 1
ATOM 2371 C C . TYR A 1 296 ? -2.641 5.954 0.740 1.00 92.75 296 TYR A C 1
ATOM 2373 O O . TYR A 1 296 ? -3.539 5.128 0.924 1.00 92.75 296 TYR A O 1
ATOM 2381 N N . SER A 1 297 ? -1.600 6.072 1.557 1.00 91.06 297 SER A N 1
ATOM 2382 C CA . SER A 1 297 ? -1.374 5.187 2.691 1.00 91.06 297 SER A CA 1
ATOM 2383 C C . SER A 1 297 ? -0.627 5.883 3.813 1.00 91.06 297 SER A C 1
ATOM 2385 O O . SER A 1 297 ? 0.236 6.721 3.554 1.00 91.06 297 SER A O 1
ATOM 2387 N N . ALA A 1 298 ? -0.875 5.442 5.038 1.00 90.81 298 ALA A N 1
ATOM 2388 C CA . ALA A 1 298 ? -0.096 5.810 6.212 1.00 90.81 298 ALA A CA 1
ATOM 2389 C C . ALA A 1 298 ? 0.244 4.554 7.018 1.00 90.81 298 ALA A C 1
ATOM 2391 O O . ALA A 1 298 ? -0.409 3.521 6.877 1.00 90.81 298 ALA A O 1
ATOM 2392 N N . THR A 1 299 ? 1.266 4.626 7.873 1.00 91.81 299 THR A N 1
ATOM 2393 C CA . THR A 1 299 ? 1.617 3.472 8.720 1.00 91.81 299 THR A CA 1
ATOM 2394 C C . THR A 1 299 ? 0.496 3.188 9.719 1.00 91.81 299 THR A C 1
ATOM 2396 O O . THR A 1 299 ? 0.165 2.035 9.956 1.00 91.81 299 THR A O 1
ATOM 2399 N N . GLU A 1 300 ? -0.104 4.251 10.253 1.00 92.06 300 GLU A N 1
ATOM 2400 C CA . GLU A 1 300 ? -1.209 4.252 11.209 1.00 92.06 300 GLU A CA 1
ATOM 2401 C C . GLU A 1 300 ? -2.517 3.729 10.604 1.00 92.06 300 GLU A C 1
ATOM 2403 O O . GLU A 1 300 ? -3.275 3.039 11.276 1.00 92.06 300 GLU A O 1
ATOM 2408 N N . ALA A 1 301 ? -2.770 4.058 9.335 1.00 92.38 301 ALA A N 1
ATOM 2409 C CA . ALA A 1 301 ? -4.077 3.901 8.697 1.00 92.38 301 ALA A CA 1
ATOM 2410 C C . ALA A 1 301 ? -4.115 2.798 7.622 1.00 92.38 301 ALA A C 1
ATOM 2412 O O . ALA A 1 301 ? -5.171 2.525 7.054 1.00 92.38 301 ALA A O 1
ATOM 2413 N N . GLY A 1 302 ? -2.973 2.188 7.291 1.00 93.38 302 GLY A N 1
ATOM 2414 C CA . GLY A 1 302 ? -2.857 1.259 6.169 1.00 93.38 302 GLY A CA 1
ATOM 2415 C C . GLY A 1 302 ? -3.109 1.938 4.817 1.00 93.38 302 GLY A C 1
ATOM 2416 O O . GLY A 1 302 ? -2.716 3.086 4.601 1.00 93.38 302 GLY A O 1
ATOM 2417 N N . PHE A 1 303 ? -3.728 1.219 3.878 1.00 94.38 303 PHE A N 1
ATOM 2418 C CA . PHE A 1 303 ? -4.057 1.721 2.536 1.00 94.38 303 PHE A CA 1
ATOM 2419 C C . PHE A 1 303 ? -5.439 2.369 2.519 1.00 94.38 303 PHE A C 1
ATOM 2421 O O . PHE A 1 303 ? -6.452 1.683 2.559 1.00 94.38 303 PHE A O 1
ATOM 2428 N N . VAL A 1 304 ? -5.462 3.697 2.467 1.00 95.00 304 VAL A N 1
ATOM 2429 C CA . VAL A 1 304 ? -6.643 4.525 2.734 1.00 95.00 304 VAL A CA 1
ATOM 2430 C C . VAL A 1 304 ? -7.449 4.811 1.471 1.00 95.00 304 VAL A C 1
ATOM 2432 O O . VAL A 1 304 ? -8.677 4.769 1.499 1.00 95.00 304 VAL A O 1
ATOM 2435 N N . ALA A 1 305 ? -6.770 5.123 0.369 1.00 95.56 305 ALA A N 1
ATOM 2436 C CA . ALA A 1 305 ? -7.425 5.462 -0.885 1.00 95.56 305 ALA A CA 1
ATOM 2437 C C . ALA A 1 305 ? -6.557 5.074 -2.079 1.00 95.56 305 ALA A C 1
ATOM 2439 O O . ALA A 1 305 ? -5.330 5.057 -1.996 1.00 95.56 305 ALA A O 1
ATOM 2440 N N . VAL A 1 306 ? -7.187 4.783 -3.209 1.00 95.62 306 VAL A N 1
ATOM 2441 C CA . VAL A 1 306 ? -6.500 4.329 -4.421 1.00 95.62 306 VAL A CA 1
ATOM 2442 C C . VAL A 1 306 ? -7.105 5.006 -5.642 1.00 95.62 306 VAL A C 1
ATOM 2444 O O . VAL A 1 306 ? -8.309 5.265 -5.686 1.00 95.62 306 VAL A O 1
ATOM 2447 N N . GLN A 1 307 ? -6.280 5.343 -6.631 1.00 95.50 307 GLN A N 1
ATOM 2448 C CA . GLN A 1 307 ? -6.804 5.837 -7.904 1.00 95.50 307 GLN A CA 1
ATOM 2449 C C . GLN A 1 307 ? -7.417 4.690 -8.710 1.00 95.50 307 GLN A C 1
ATOM 2451 O O . GLN A 1 307 ? -6.938 3.559 -8.668 1.00 95.50 307 GLN A O 1
ATOM 2456 N N . ALA A 1 308 ? -8.437 4.991 -9.509 1.00 95.75 308 ALA A N 1
ATOM 2457 C CA . ALA A 1 308 ? -8.896 4.071 -10.543 1.00 95.75 308 ALA A CA 1
ATOM 2458 C C . ALA A 1 308 ? -7.950 4.094 -11.764 1.00 95.75 308 ALA A C 1
ATOM 2460 O O . ALA A 1 308 ? -7.070 4.950 -11.883 1.00 95.75 308 ALA A O 1
ATOM 2461 N N . TRP A 1 309 ? -8.179 3.195 -12.727 1.00 95.00 309 TRP A N 1
ATOM 2462 C CA . TRP A 1 309 ? -7.400 3.078 -13.977 1.00 95.00 309 TRP A CA 1
ATOM 2463 C C . TRP A 1 309 ? -7.440 4.329 -14.872 1.00 95.00 309 TRP A C 1
ATOM 2465 O O . TRP A 1 309 ? -6.697 4.440 -15.844 1.00 95.00 309 TRP A O 1
ATOM 2475 N N . ASN A 1 310 ? -8.310 5.293 -14.560 1.00 93.62 310 ASN A N 1
ATOM 2476 C CA . ASN A 1 310 ? -8.359 6.595 -15.219 1.00 93.62 310 ASN A CA 1
ATOM 2477 C C . ASN A 1 310 ? -7.296 7.583 -14.693 1.00 93.62 310 ASN A C 1
ATOM 2479 O O . ASN A 1 310 ? -7.145 8.656 -15.278 1.00 93.62 310 ASN A O 1
ATOM 2483 N N . TYR A 1 311 ? -6.577 7.240 -13.613 1.00 91.81 311 TYR A N 1
ATOM 2484 C CA . TYR A 1 311 ? -5.578 8.075 -12.935 1.00 91.81 311 TYR A CA 1
ATOM 2485 C C . TYR A 1 311 ? -6.120 9.434 -12.443 1.00 91.81 311 TYR A C 1
ATOM 2487 O O . TYR A 1 311 ? -5.352 10.382 -12.257 1.00 91.81 311 TYR A O 1
ATOM 2495 N N . LYS A 1 312 ? -7.441 9.552 -12.235 1.00 89.88 312 LYS A N 1
ATOM 2496 C CA . LYS A 1 312 ? -8.116 10.776 -11.774 1.00 89.88 312 LYS A CA 1
ATOM 2497 C C . LYS A 1 312 ? -8.665 10.594 -10.369 1.00 89.88 312 LYS A C 1
ATOM 2499 O O . LYS A 1 312 ? -9.380 9.630 -10.117 1.00 89.88 312 LYS A O 1
ATOM 2504 N N . GLY A 1 313 ? -8.394 11.569 -9.500 1.00 90.06 313 GLY A N 1
ATOM 2505 C CA . GLY A 1 313 ? -8.827 11.524 -8.104 1.00 90.06 313 GLY A CA 1
ATOM 2506 C C . GLY A 1 313 ? -8.353 10.255 -7.392 1.00 90.06 313 GLY A C 1
ATOM 2507 O O . GLY A 1 313 ? -7.549 9.493 -7.929 1.00 90.06 313 GLY A O 1
ATOM 2508 N N . MET A 1 314 ? -8.844 10.041 -6.179 1.00 93.50 314 MET A N 1
ATOM 2509 C CA . MET A 1 314 ? -8.658 8.815 -5.406 1.00 93.50 314 MET A CA 1
ATOM 2510 C C . MET A 1 314 ? -9.988 8.438 -4.768 1.00 93.50 314 MET A C 1
ATOM 2512 O O . MET A 1 314 ? -10.750 9.315 -4.365 1.00 93.50 314 MET A O 1
ATOM 2516 N N . THR A 1 315 ? -10.250 7.141 -4.658 1.00 95.25 315 THR A N 1
ATOM 2517 C CA . THR A 1 315 ? -11.431 6.610 -3.979 1.00 95.25 315 THR A CA 1
ATOM 2518 C C . THR A 1 315 ? -11.000 6.019 -2.646 1.00 95.25 315 THR A C 1
ATOM 2520 O O . THR A 1 315 ? -10.103 5.172 -2.612 1.00 95.25 315 THR A O 1
ATOM 2523 N N . PHE A 1 316 ? -11.622 6.470 -1.555 1.00 96.75 316 PHE A N 1
ATOM 2524 C CA . PHE A 1 316 ? -11.427 5.877 -0.234 1.00 96.75 316 PHE A CA 1
ATOM 2525 C C . PHE A 1 316 ? -11.877 4.422 -0.232 1.00 96.75 316 PHE A C 1
ATOM 2527 O O . PHE A 1 316 ? -12.854 4.059 -0.887 1.00 96.75 316 PHE A O 1
ATOM 2534 N N . VAL A 1 317 ? -11.174 3.587 0.522 1.00 96.75 317 VAL A N 1
ATOM 2535 C CA . VAL A 1 317 ? -11.575 2.196 0.704 1.00 96.75 317 VAL A CA 1
ATOM 2536 C C . VAL A 1 317 ? -12.500 2.077 1.923 1.00 96.75 317 VAL A C 1
ATOM 2538 O O . VAL A 1 317 ? -12.229 2.683 2.956 1.00 96.75 317 VAL A O 1
ATOM 2541 N N . PRO A 1 318 ? -13.609 1.329 1.841 1.00 96.44 318 PRO A N 1
ATOM 2542 C CA . PRO A 1 318 ? -14.739 1.503 2.758 1.00 96.44 318 PRO A CA 1
ATOM 2543 C C . PRO A 1 318 ? -14.570 0.883 4.150 1.00 96.44 318 PRO A C 1
ATOM 2545 O O . PRO A 1 318 ? -15.335 1.224 5.048 1.00 96.44 318 PRO A O 1
ATOM 2548 N N . ASP A 1 319 ? -13.640 -0.056 4.344 1.00 95.44 319 ASP A N 1
ATOM 2549 C CA . ASP A 1 319 ? -13.622 -0.955 5.513 1.00 95.44 319 ASP A CA 1
ATOM 2550 C C . ASP A 1 319 ? -12.278 -1.012 6.268 1.00 95.44 319 ASP A C 1
ATOM 2552 O O . ASP A 1 319 ? -12.053 -1.923 7.077 1.00 95.44 319 ASP A O 1
ATOM 2556 N N . ILE A 1 320 ? -11.388 -0.044 6.016 1.00 93.25 320 ILE A N 1
ATOM 2557 C CA . ILE A 1 320 ? -10.082 0.035 6.683 1.00 93.25 320 ILE A CA 1
ATOM 2558 C C . ILE A 1 320 ? -10.081 0.981 7.892 1.00 93.25 320 ILE A C 1
ATOM 2560 O O . ILE A 1 320 ? -9.631 0.582 8.960 1.00 93.25 320 ILE A O 1
ATOM 2564 N N . ASN A 1 321 ? -10.634 2.188 7.744 1.00 95.38 321 ASN A N 1
ATOM 2565 C CA . ASN A 1 321 ? -10.762 3.205 8.792 1.00 95.38 321 ASN A CA 1
ATOM 2566 C C . ASN A 1 321 ? -12.145 3.843 8.700 1.00 95.38 321 ASN A C 1
ATOM 2568 O O . ASN A 1 321 ? -12.735 3.838 7.624 1.00 95.38 321 ASN A O 1
ATOM 2572 N N . PHE A 1 322 ? -12.625 4.426 9.797 1.00 96.44 322 PHE A N 1
ATOM 2573 C CA . PHE A 1 322 ? -13.708 5.406 9.758 1.00 96.44 322 PHE A CA 1
ATOM 2574 C C . PHE A 1 322 ? -13.113 6.787 9.446 1.00 96.44 322 PHE A C 1
ATOM 2576 O O . PHE A 1 322 ? -12.147 7.184 10.098 1.00 96.44 322 PHE A O 1
ATOM 2583 N N . PHE A 1 323 ? -13.630 7.482 8.432 1.00 95.12 323 PHE A N 1
ATOM 2584 C CA . PHE A 1 323 ? -13.054 8.740 7.951 1.00 95.12 323 PHE A CA 1
ATOM 2585 C C . PHE A 1 323 ? -13.842 9.963 8.412 1.00 95.12 323 PHE A C 1
ATOM 2587 O O . PHE A 1 323 ? -15.046 10.071 8.178 1.00 95.12 323 PHE A O 1
ATOM 2594 N N . GLU A 1 324 ? -13.119 10.926 8.976 1.00 94.75 324 GLU A N 1
ATOM 2595 C CA . GLU A 1 324 ? -13.607 12.262 9.309 1.00 94.75 324 GLU A CA 1
ATOM 2596 C C . GLU A 1 324 ? -12.618 13.304 8.789 1.00 94.75 324 GLU A C 1
ATOM 2598 O O . GLU A 1 324 ? -11.422 13.034 8.668 1.00 94.75 324 GLU A O 1
ATOM 2603 N N . PHE A 1 325 ? -13.128 14.486 8.450 1.00 93.50 325 PHE A N 1
ATOM 2604 C CA . PHE A 1 325 ? -12.351 15.552 7.828 1.00 93.50 325 PHE A CA 1
ATOM 2605 C C . PHE A 1 325 ? -12.550 16.838 8.620 1.00 93.50 325 PHE A C 1
ATOM 2607 O O . PHE A 1 325 ? -13.684 17.264 8.839 1.00 93.50 325 PHE A O 1
ATOM 2614 N N . ILE A 1 326 ? -11.443 17.439 9.046 1.00 89.44 326 ILE A N 1
ATOM 2615 C CA . ILE A 1 326 ? -11.417 18.752 9.688 1.00 89.44 326 ILE A CA 1
ATOM 2616 C C . ILE A 1 326 ? -11.255 19.784 8.571 1.00 89.44 326 ILE A C 1
ATOM 2618 O O . ILE A 1 326 ? -10.439 19.586 7.670 1.00 89.44 326 ILE A O 1
ATOM 2622 N N . LEU A 1 327 ? -12.065 20.840 8.600 1.00 89.19 327 LEU A N 1
ATOM 2623 C CA . LEU A 1 327 ? -11.938 21.953 7.659 1.00 89.19 327 LEU A CA 1
ATOM 2624 C C . LEU A 1 327 ? -10.670 22.757 7.981 1.00 89.19 327 LEU A C 1
ATOM 2626 O O . LEU A 1 327 ? -10.347 22.927 9.157 1.00 89.19 327 LEU A O 1
ATOM 2630 N N . GLU A 1 328 ? -9.967 23.211 6.940 1.00 70.69 328 GLU A N 1
ATOM 2631 C CA . GLU A 1 328 ? -8.797 24.099 7.065 1.00 70.69 328 GLU A CA 1
ATOM 2632 C C . GLU A 1 328 ? -9.163 25.507 7.541 1.00 70.69 328 GLU A C 1
ATOM 2634 O O . GLU A 1 328 ? -10.228 26.024 7.120 1.00 70.69 328 GLU A O 1
#

Foldseek 3Di:
DDALVRCVVVVVLLVNLCQQPVLVVDDPVRLVVLLFVLVLVVLVLLLPFQLSCVQQVVDRDPGPVSCVVRGDDDDCVSVCVDQVVVPQRRHSHRAPDKAWFPDPCVVVVDPTTIARHHPVLLLVLLSNVVSQLQQQQDQDRSDGPDDAQAEEEDQEADPPHPRNSSVVSNCVRGVYCYQPPSVVLNVDDNVVSLVSSVLVCLQPNHAEYEDALVSLLVSFVVVQVCQVPDDDDPSCPRPSNVVLVVQQVVVQVVVVHGGALCSRHDYSGYAHEDPCLVVRQVVSCVRNVGGHWYFYADPNQRTAWTDGSVSDDTDGRRNRHNDDDDDD

Sequence (328 aa):
MATAVELLRQGRRDELWKKYCGFLDLSLEEFMRIQKRLLLEQIQLLSNCELGRKLLVGQKPTSVEEFRETVPLTTYEDYAPFLLKKRENVLPTKPLHWARTTGRSGEFGYRFKWVPVSDATHHRSMRYGLAALILASCTKKGEVVLEEGDKLLYNAAPRPYASGESMYGLAREFPFKFLPPLDKAESLSFEERVQEGFKLAFRDGIDFFAGVSSVFVAVGERFAEASRGIEFSPTLLHPKSLFRLGKALLKSKSAKRGMLPKDLWTLKGVVGSGTDTAIYSHRIHYLWGKRPLGLYSATEAGFVAVQAWNYKGMTFVPDINFFEFILE